Protein AF-A0A7C8IE36-F1 (afdb_monomer_lite)

Organism: NCBI:txid100035

Secondary structure (DSSP, 8-state):
-------GGGHHHHHHHHHHHHS----TT--SHHHHHHHHHHHHHHHHHHHHTSHHHHH----GGGGGSTTSSSEE-SS--TT-TTS-SB-TTT-PBP--GGG-SSS-S--EEE-TTS-EEEHHHHHHHHHH-SSB-B-TTT--BTTT--TT-TT-B-PPPSSPPPPHHHHHHHHH-S-SSS-GGGG--HHHHHHHHHHTHHHHHHHHHHHHHHHHTT--TT-HHHHHHHHHHHHHHHHHHHHHHHHHHHHT-

pLDDT: mean 79.3, std 16.63, range [28.66, 97.5]

Radius of gyration: 21.95 Å; chains: 1; bounding box: 58×66×57 Å

InterPro domains:
  IPR001841 Zinc finger, RING-type [PS50089] (91-143)
  IPR001841 Zinc finger, RING-type [SM00184] (91-142)
  IPR013083 Zinc finger, RING/FYVE/PHD-type [G3DSA:3.30.40.10] (82-152)
  IPR017907 Zinc finger, RING-type, conserved site [PS00518] (117-126)
  IPR027370 Zinc finger, RING-type, eukaryotic [PF13445] (91-140)

Foldseek 3Di:
DDDPPDDLVVLPLVLQLLVQLVVPPDDPVQPDPVSSSVVSSVPSCVVCVVVCLPLVNLQFFDFLCNCVDDPNPWDFDQDDPPPDPPRDQAAPQPRFGDDPQVDGDPPHRFTWIAALLGDIHGNVRLVVVVVPDAQASADPPQRAQSRHNHDDDPSRRSHGQLARFDGVQVLCCVQVNHQDPPDRLSVDDSVLSVVLCVVLRNLRSLLVNLVVCCVVVVDDCPDPSNVVSVVVNVVSSVVSNVSNVVSVVVVVD

Structure (mmCIF, N/CA/C/O backbone):
data_AF-A0A7C8IE36-F1
#
_entry.id   AF-A0A7C8IE36-F1
#
loop_
_atom_site.group_PDB
_atom_site.id
_atom_site.type_symbol
_atom_site.label_atom_id
_atom_site.label_alt_id
_atom_site.label_comp_id
_atom_site.label_asym_id
_atom_site.label_entity_id
_atom_site.label_seq_id
_atom_site.pdbx_PDB_ins_code
_atom_site.Cartn_x
_atom_site.Cartn_y
_atom_site.Cartn_z
_atom_site.occupancy
_atom_site.B_iso_or_equiv
_atom_site.auth_seq_id
_atom_site.auth_comp_id
_atom_site.auth_asym_id
_atom_site.auth_atom_id
_atom_site.pdbx_PDB_model_num
ATOM 1 N N . MET A 1 1 ? -29.774 -13.611 -6.178 1.00 34.06 1 MET A N 1
ATOM 2 C CA . MET A 1 1 ? -28.411 -13.461 -6.730 1.00 34.06 1 MET A CA 1
ATOM 3 C C . MET A 1 1 ? -27.599 -12.683 -5.709 1.00 34.06 1 MET A C 1
ATOM 5 O O . MET A 1 1 ? -27.844 -11.500 -5.530 1.00 34.06 1 MET A O 1
ATOM 9 N N . ALA A 1 2 ? -26.781 -13.378 -4.919 1.00 28.66 2 ALA A N 1
ATOM 10 C CA . ALA A 1 2 ? -26.050 -12.784 -3.804 1.00 28.66 2 ALA A CA 1
ATOM 11 C C . ALA A 1 2 ? -24.734 -12.179 -4.313 1.00 28.66 2 ALA A C 1
ATOM 13 O O . ALA A 1 2 ? -23.875 -12.909 -4.802 1.00 28.66 2 ALA A O 1
ATOM 14 N N . ASN A 1 3 ? -24.591 -10.857 -4.201 1.00 31.19 3 ASN A N 1
ATOM 15 C CA . ASN A 1 3 ? -23.319 -10.165 -4.397 1.00 31.19 3 ASN A CA 1
ATOM 16 C C . ASN A 1 3 ? -22.376 -10.545 -3.251 1.00 31.19 3 ASN A C 1
ATOM 18 O O . ASN A 1 3 ? -22.485 -10.030 -2.138 1.00 31.19 3 ASN A O 1
ATOM 22 N N . SER A 1 4 ? -21.461 -11.474 -3.515 1.00 32.72 4 SER A N 1
ATOM 23 C CA . SER A 1 4 ? -20.373 -11.803 -2.604 1.00 32.72 4 SER A CA 1
ATOM 24 C C . SER A 1 4 ? -19.347 -10.667 -2.618 1.00 32.72 4 SER A C 1
ATOM 26 O O . SER A 1 4 ? -18.457 -10.633 -3.468 1.00 32.72 4 SER A O 1
ATOM 28 N N . HIS A 1 5 ? -19.473 -9.738 -1.670 1.00 34.50 5 HIS A N 1
ATOM 29 C CA . HIS A 1 5 ? -18.386 -8.850 -1.264 1.00 34.50 5 HIS A CA 1
ATOM 30 C C . HIS A 1 5 ? -17.254 -9.703 -0.680 1.00 34.50 5 HIS A C 1
ATOM 32 O O . HIS A 1 5 ? -17.233 -10.006 0.512 1.00 34.50 5 HIS A O 1
ATOM 38 N N . LEU A 1 6 ? -16.332 -10.147 -1.533 1.00 31.23 6 LEU A N 1
ATOM 39 C CA . LEU A 1 6 ? -15.058 -10.679 -1.067 1.00 31.23 6 LEU A CA 1
ATOM 40 C C . LEU A 1 6 ? -14.228 -9.501 -0.526 1.00 31.23 6 LEU A C 1
ATOM 42 O O . LEU A 1 6 ? -14.155 -8.475 -1.204 1.00 31.23 6 LEU A O 1
ATOM 46 N N . PRO A 1 7 ? -13.627 -9.606 0.674 1.00 34.28 7 PRO A N 1
ATOM 47 C CA . PRO A 1 7 ? -12.843 -8.517 1.240 1.00 34.28 7 PRO A CA 1
ATOM 48 C C . PRO A 1 7 ? -11.616 -8.235 0.366 1.00 34.28 7 PRO A C 1
ATOM 50 O O . PRO A 1 7 ? -10.971 -9.162 -0.126 1.00 34.28 7 PRO A O 1
ATOM 53 N N . GLU A 1 8 ? -11.255 -6.957 0.250 1.00 41.28 8 GLU A N 1
ATOM 54 C CA . GLU A 1 8 ? -10.082 -6.401 -0.453 1.00 41.28 8 GLU A CA 1
ATOM 55 C C . GLU A 1 8 ? -8.718 -7.005 -0.020 1.00 41.28 8 GLU A C 1
ATOM 57 O O . GLU A 1 8 ? -7.688 -6.737 -0.634 1.00 41.28 8 GLU A O 1
ATOM 62 N N . TYR A 1 9 ? -8.716 -7.914 0.963 1.00 37.28 9 TYR A N 1
ATOM 63 C CA . TYR A 1 9 ? -7.590 -8.691 1.505 1.00 37.28 9 TYR A CA 1
ATOM 64 C C . TYR A 1 9 ? -6.821 -9.572 0.506 1.00 37.28 9 TYR A C 1
ATOM 66 O O . TYR A 1 9 ? -5.788 -10.144 0.851 1.00 37.28 9 TYR A O 1
ATOM 74 N N . ARG A 1 10 ? -7.292 -9.723 -0.734 1.00 41.84 10 ARG A N 1
ATOM 75 C CA . ARG A 1 10 ? -6.686 -10.636 -1.716 1.00 41.84 10 ARG A CA 1
ATOM 76 C C . ARG A 1 10 ? -5.422 -10.109 -2.397 1.00 41.84 10 ARG A C 1
ATOM 78 O O . ARG A 1 10 ? -4.769 -10.901 -3.073 1.00 41.84 10 ARG A O 1
ATOM 85 N N . ARG A 1 11 ? -5.037 -8.836 -2.246 1.00 42.34 11 ARG A N 1
ATOM 86 C CA . ARG A 1 11 ? -4.016 -8.241 -3.133 1.00 42.34 11 ARG A CA 1
ATOM 87 C C . ARG A 1 11 ? -2.643 -8.936 -3.120 1.00 42.34 11 ARG A C 1
ATOM 89 O O . ARG A 1 11 ? -2.071 -9.055 -4.191 1.00 42.34 11 ARG A O 1
ATOM 96 N N . ARG A 1 12 ? -2.159 -9.496 -2.000 1.00 48.69 12 ARG A N 1
ATOM 97 C CA . ARG A 1 12 ? -0.851 -10.204 -1.972 1.00 48.69 12 ARG A CA 1
ATOM 98 C C . ARG A 1 12 ? -0.909 -11.718 -1.979 1.00 48.69 12 ARG A C 1
ATOM 100 O O . ARG A 1 12 ? -0.101 -12.337 -2.662 1.00 48.69 12 ARG A O 1
ATOM 107 N N . ALA A 1 13 ? -1.865 -12.318 -1.273 1.00 39.50 13 ALA A N 1
ATOM 108 C CA . ALA A 1 13 ? -2.017 -13.770 -1.297 1.00 39.50 13 ALA A CA 1
ATOM 109 C C . ALA A 1 13 ? -2.242 -14.273 -2.730 1.00 39.50 13 ALA A C 1
ATOM 111 O O . ALA A 1 13 ? -1.722 -15.319 -3.079 1.00 39.50 13 ALA A O 1
ATOM 112 N N . SER A 1 14 ? -2.934 -13.494 -3.575 1.00 44.31 14 SER A N 1
ATOM 113 C CA . SER A 1 14 ? -3.154 -13.834 -4.988 1.00 44.31 14 SER A CA 1
ATOM 114 C C . SER A 1 14 ? -1.880 -13.748 -5.824 1.00 44.31 14 SER A C 1
ATOM 116 O O . SER A 1 14 ? -1.640 -14.651 -6.607 1.00 44.31 14 SER A O 1
ATOM 118 N N . GLN A 1 15 ? -1.060 -12.703 -5.662 1.00 43.91 15 GLN A N 1
ATOM 119 C CA . GLN A 1 15 ? 0.192 -12.554 -6.418 1.00 43.91 15 GLN A CA 1
ATOM 120 C C . GLN A 1 15 ? 1.241 -13.590 -6.022 1.00 43.91 15 GLN A C 1
ATOM 122 O O . GLN A 1 15 ? 1.935 -14.123 -6.878 1.00 43.91 15 GLN A O 1
ATOM 127 N N . LEU A 1 16 ? 1.342 -13.890 -4.726 1.00 46.28 16 LEU A N 1
ATOM 128 C CA . LEU A 1 16 ? 2.281 -14.878 -4.204 1.00 46.28 16 LEU A CA 1
ATOM 129 C C . LEU A 1 16 ? 1.831 -16.312 -4.523 1.00 46.28 16 LEU A C 1
ATOM 131 O O . LEU A 1 16 ? 2.668 -17.129 -4.893 1.00 46.28 16 LEU A O 1
ATOM 135 N N . LEU A 1 17 ? 0.519 -16.604 -4.486 1.00 47.53 17 LEU A N 1
ATOM 136 C CA . LEU A 1 17 ? -0.017 -17.843 -5.070 1.00 47.53 17 LEU A CA 1
ATOM 137 C C . LEU A 1 17 ? 0.302 -17.937 -6.559 1.00 47.53 17 LEU A C 1
ATOM 139 O O . LEU A 1 17 ? 0.576 -19.021 -7.050 1.00 47.53 17 LEU A O 1
ATOM 143 N N . PHE A 1 18 ? 0.182 -16.821 -7.277 1.00 44.66 18 PHE A N 1
ATOM 144 C CA . PHE A 1 18 ? 0.341 -16.796 -8.722 1.00 44.66 18 PHE A CA 1
ATOM 145 C C . PHE A 1 18 ? 1.788 -17.078 -9.119 1.00 44.66 18 PHE A C 1
ATOM 147 O O . PHE A 1 18 ? 1.997 -17.917 -9.978 1.00 44.66 18 PHE A O 1
ATOM 154 N N . ARG A 1 19 ? 2.775 -16.485 -8.436 1.00 43.06 19 ARG A N 1
ATOM 155 C CA . ARG A 1 19 ? 4.204 -16.743 -8.684 1.00 43.06 19 ARG A CA 1
ATOM 156 C C . ARG A 1 19 ? 4.568 -18.220 -8.464 1.00 43.06 19 ARG A C 1
ATOM 158 O O . ARG A 1 19 ? 5.052 -18.864 -9.380 1.00 43.06 19 ARG A O 1
ATOM 165 N N . ALA A 1 20 ? 4.140 -18.815 -7.347 1.00 46.31 20 ALA A N 1
ATOM 166 C CA . ALA A 1 20 ? 4.331 -20.251 -7.104 1.00 46.31 20 ALA A CA 1
ATOM 167 C C . ALA A 1 20 ? 3.565 -21.173 -8.074 1.00 46.31 20 ALA A C 1
ATOM 169 O O . ALA A 1 20 ? 3.938 -22.325 -8.243 1.00 46.31 20 ALA A O 1
ATOM 170 N N . VAL A 1 21 ? 2.483 -20.695 -8.698 1.00 46.16 21 VAL A N 1
ATOM 171 C CA . VAL A 1 21 ? 1.770 -21.418 -9.768 1.00 46.16 21 VAL A CA 1
ATOM 172 C C . VAL A 1 21 ? 2.451 -21.256 -11.127 1.00 46.16 21 VAL A C 1
ATOM 174 O O . VAL A 1 21 ? 2.351 -22.160 -11.951 1.00 46.16 21 VAL A O 1
ATOM 177 N N . VAL A 1 22 ? 3.126 -20.132 -11.362 1.00 43.97 22 VAL A N 1
ATOM 178 C CA . VAL A 1 22 ? 3.800 -19.797 -12.622 1.00 43.97 22 VAL A CA 1
ATOM 179 C C . VAL A 1 22 ? 5.179 -20.451 -12.723 1.00 43.97 22 VAL A C 1
ATOM 181 O O . VAL A 1 22 ? 5.526 -20.912 -13.804 1.00 43.97 22 VAL A O 1
ATOM 184 N N . ASP A 1 23 ? 5.915 -20.567 -11.617 1.00 49.53 23 ASP A N 1
ATOM 185 C CA . ASP A 1 23 ? 7.282 -21.113 -11.615 1.00 49.53 23 ASP A CA 1
ATOM 186 C C . ASP A 1 23 ? 7.322 -22.661 -11.699 1.00 49.53 23 ASP A C 1
ATOM 188 O O . ASP A 1 23 ? 8.388 -23.257 -11.787 1.00 49.53 23 ASP A O 1
ATOM 192 N N . ASP A 1 24 ? 6.152 -23.317 -11.705 1.00 51.94 24 ASP A N 1
ATOM 193 C CA . ASP A 1 24 ? 5.915 -24.767 -11.868 1.00 51.94 24 ASP A CA 1
ATOM 194 C C . ASP A 1 24 ? 6.770 -25.708 -10.986 1.00 51.94 24 ASP A C 1
ATOM 196 O O . ASP A 1 24 ? 6.871 -26.906 -11.254 1.00 51.94 24 ASP A O 1
ATOM 200 N N . GLU A 1 25 ? 7.321 -25.203 -9.879 1.00 54.94 25 GLU A N 1
ATOM 201 C CA . GLU A 1 25 ? 8.057 -25.977 -8.872 1.00 54.94 25 GLU A CA 1
ATOM 202 C C . GLU A 1 25 ? 7.103 -26.772 -7.963 1.00 54.94 25 GLU A C 1
ATOM 204 O O . GLU A 1 25 ? 6.976 -26.545 -6.756 1.00 54.94 25 GLU A O 1
ATOM 209 N N . PHE A 1 26 ? 6.380 -27.721 -8.553 1.00 71.88 26 PHE A N 1
ATOM 210 C CA . PHE A 1 26 ? 5.505 -28.626 -7.820 1.00 71.88 26 PHE A CA 1
ATOM 211 C C . PHE A 1 26 ? 6.147 -30.009 -7.680 1.00 71.88 26 PHE A C 1
ATOM 213 O O . PHE A 1 26 ? 6.696 -30.525 -8.654 1.00 71.88 26 PHE A O 1
ATOM 220 N N . PRO A 1 27 ? 6.042 -30.655 -6.503 1.00 78.06 27 PRO A N 1
ATOM 221 C CA . PRO A 1 27 ? 6.376 -32.068 -6.366 1.00 78.06 27 PRO A CA 1
ATOM 222 C C . PRO A 1 27 ? 5.662 -32.914 -7.431 1.00 78.06 27 PRO A C 1
ATOM 224 O O . PRO A 1 27 ? 4.518 -32.620 -7.791 1.00 78.06 27 PRO A O 1
ATOM 227 N N . GLU A 1 28 ? 6.309 -33.976 -7.927 1.00 82.38 28 GLU A N 1
ATOM 228 C CA . GLU A 1 28 ? 5.778 -34.804 -9.025 1.00 82.38 28 GLU A CA 1
ATOM 229 C C . GLU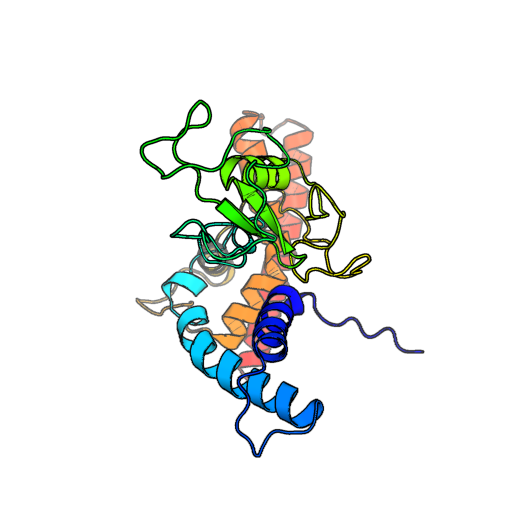 A 1 28 ? 4.388 -35.402 -8.730 1.00 82.38 28 GLU A C 1
ATOM 231 O O . GLU A 1 28 ? 3.639 -35.710 -9.658 1.00 82.38 28 GLU A O 1
ATOM 236 N N . ASP A 1 29 ? 4.001 -35.535 -7.458 1.00 84.31 29 ASP A N 1
ATOM 237 C CA . ASP A 1 29 ? 2.687 -36.017 -7.023 1.00 84.31 29 ASP A CA 1
ATOM 238 C C . ASP A 1 29 ? 1.578 -34.941 -7.063 1.00 84.31 29 ASP A C 1
ATOM 240 O O . ASP A 1 29 ? 0.387 -35.253 -6.957 1.00 84.31 29 ASP A O 1
ATOM 244 N N . VAL A 1 30 ? 1.926 -33.673 -7.296 1.00 77.06 30 VAL A N 1
ATOM 245 C CA . VAL A 1 30 ? 1.010 -32.522 -7.326 1.00 77.06 30 VAL A CA 1
ATOM 246 C C . VAL A 1 30 ? 0.721 -32.108 -8.777 1.00 77.06 30 VAL A C 1
ATOM 248 O O . VAL A 1 30 ? 1.074 -31.032 -9.248 1.00 77.06 30 VAL A O 1
ATOM 251 N N . GLN A 1 31 ? 0.030 -32.979 -9.514 1.00 77.19 31 GLN A N 1
ATOM 252 C CA . GLN A 1 31 ? -0.206 -32.783 -10.956 1.00 77.19 31 GLN A CA 1
ATOM 253 C C . GLN A 1 31 ? -1.451 -31.945 -11.281 1.00 77.19 31 GLN A C 1
ATOM 255 O O . GLN A 1 31 ? -1.520 -31.278 -12.312 1.00 77.19 31 GLN A O 1
ATOM 260 N N . THR A 1 32 ? -2.474 -31.969 -10.421 1.00 80.19 32 THR A N 1
ATOM 261 C CA . THR A 1 32 ? -3.746 -31.299 -10.745 1.00 80.19 32 THR A CA 1
ATOM 262 C C . THR A 1 32 ? -3.693 -29.805 -10.425 1.00 80.19 32 THR A C 1
ATOM 264 O O . THR A 1 32 ? -3.147 -29.442 -9.383 1.00 80.19 32 THR A O 1
ATOM 267 N N . PRO A 1 33 ? -4.347 -28.929 -11.212 1.00 64.50 33 PRO A N 1
ATOM 268 C CA . PRO A 1 33 ? -4.396 -27.492 -10.926 1.00 64.50 33 PRO A CA 1
ATOM 269 C C . PRO A 1 33 ? -4.883 -27.165 -9.508 1.00 64.50 33 PRO A C 1
ATOM 271 O O . PRO A 1 33 ? -4.370 -26.261 -8.859 1.00 64.50 33 PRO A O 1
ATOM 274 N N . VAL A 1 34 ? -5.841 -27.938 -8.983 1.00 60.81 34 VAL A N 1
ATOM 275 C CA . VAL A 1 34 ? -6.363 -27.769 -7.616 1.00 60.81 34 VAL A CA 1
ATOM 276 C C . VAL A 1 34 ? -5.343 -28.203 -6.561 1.00 60.81 34 VAL A C 1
ATOM 278 O O . VAL A 1 34 ? -5.240 -27.563 -5.514 1.00 60.81 34 VAL A O 1
ATOM 281 N N . ALA A 1 35 ? -4.594 -29.279 -6.812 1.00 67.50 35 ALA A N 1
ATOM 282 C CA . ALA A 1 35 ? -3.527 -29.721 -5.921 1.00 67.50 35 ALA A CA 1
ATOM 283 C C . ALA A 1 35 ? -2.353 -28.733 -5.935 1.00 67.50 35 ALA A C 1
ATOM 285 O O . ALA A 1 35 ? -1.890 -28.373 -4.857 1.00 67.50 35 ALA A O 1
ATOM 286 N N . LYS A 1 36 ? -1.963 -28.225 -7.113 1.00 65.88 36 LYS A N 1
ATOM 287 C CA . LYS A 1 36 ? -0.952 -27.171 -7.288 1.00 65.88 36 LYS A CA 1
ATOM 288 C C . LYS A 1 36 ? -1.341 -25.909 -6.524 1.00 65.88 36 LYS A C 1
ATOM 290 O O . LYS A 1 36 ? -0.586 -25.437 -5.684 1.00 65.88 36 LYS A O 1
ATOM 295 N N . LEU A 1 37 ? -2.584 -25.444 -6.681 1.00 57.84 37 LEU A N 1
ATOM 296 C CA . LEU A 1 37 ? -3.101 -24.293 -5.935 1.00 57.84 37 LEU A CA 1
ATOM 297 C C . LEU A 1 37 ? -3.089 -24.529 -4.416 1.00 57.84 37 LEU A C 1
ATOM 299 O O . LEU A 1 37 ? -2.716 -23.647 -3.651 1.00 57.84 37 LEU A O 1
ATOM 303 N N . ARG A 1 38 ? -3.488 -25.724 -3.958 1.00 64.06 38 ARG A N 1
ATOM 304 C CA . ARG A 1 38 ? -3.506 -26.079 -2.530 1.00 64.06 38 ARG A CA 1
ATOM 305 C C . ARG A 1 38 ? -2.096 -26.210 -1.952 1.00 64.06 38 ARG A C 1
ATOM 307 O O . ARG A 1 38 ? -1.901 -25.853 -0.792 1.00 64.06 38 ARG A O 1
ATOM 314 N N . TYR A 1 39 ? -1.153 -26.731 -2.730 1.00 67.44 39 TYR A N 1
ATOM 315 C CA . TYR A 1 39 ? 0.253 -26.828 -2.366 1.00 67.44 39 TYR A CA 1
ATOM 316 C C . TYR A 1 39 ? 0.866 -25.434 -2.274 1.00 67.44 39 TYR A C 1
ATOM 318 O O . TYR A 1 39 ? 1.278 -25.068 -1.185 1.00 67.44 39 TYR A O 1
ATOM 326 N N . ALA A 1 40 ? 0.765 -24.617 -3.330 1.00 59.47 40 ALA A N 1
ATOM 327 C CA . ALA A 1 40 ? 1.205 -23.221 -3.337 1.00 59.47 40 ALA A CA 1
ATOM 328 C C . ALA A 1 40 ? 0.585 -22.418 -2.184 1.00 59.47 40 ALA A C 1
ATOM 330 O O . ALA A 1 40 ? 1.287 -21.699 -1.483 1.00 59.47 40 ALA A O 1
ATOM 331 N N . CYS A 1 41 ? -0.715 -22.594 -1.907 1.00 57.12 41 CYS A N 1
ATOM 332 C CA . CYS A 1 41 ? -1.327 -22.058 -0.694 1.00 57.12 41 CYS A CA 1
ATOM 333 C C . CYS A 1 41 ? -0.595 -22.536 0.561 1.00 57.12 41 CYS A C 1
ATOM 335 O O . CYS A 1 41 ? -0.292 -21.725 1.410 1.00 57.12 41 CYS A O 1
ATOM 337 N N . LYS A 1 42 ? -0.336 -23.831 0.736 1.00 61.84 42 LYS A N 1
ATOM 338 C CA . LYS A 1 42 ? 0.278 -24.341 1.966 1.00 61.84 42 LYS A CA 1
ATOM 339 C C . LYS A 1 42 ? 1.730 -23.902 2.146 1.00 61.84 42 LYS A C 1
ATOM 341 O O . LYS A 1 42 ? 2.051 -23.468 3.241 1.00 61.84 42 LYS A O 1
ATOM 346 N N . THR A 1 43 ? 2.581 -24.013 1.131 1.00 57.62 43 THR A N 1
ATOM 347 C CA . THR A 1 43 ? 4.015 -23.688 1.234 1.00 57.62 43 THR A CA 1
ATOM 348 C C . THR A 1 43 ? 4.254 -22.189 1.259 1.00 57.62 43 THR A C 1
ATOM 350 O O . THR A 1 43 ? 4.853 -21.696 2.205 1.00 57.62 43 THR A O 1
ATOM 353 N N . VAL A 1 44 ? 3.695 -21.432 0.310 1.00 54.66 44 VAL A N 1
ATOM 354 C CA . VAL A 1 44 ? 3.909 -19.976 0.249 1.00 54.66 44 VAL A CA 1
ATOM 355 C C . VAL A 1 44 ? 3.265 -19.264 1.433 1.00 54.66 44 VAL A C 1
ATOM 357 O O . VAL A 1 44 ? 3.839 -18.313 1.961 1.00 54.66 44 VAL A O 1
ATOM 360 N N . ILE A 1 45 ? 2.080 -19.711 1.875 1.00 52.38 45 ILE A N 1
ATOM 361 C CA . ILE A 1 45 ? 1.465 -19.134 3.075 1.00 52.38 45 ILE A CA 1
ATOM 362 C C . ILE A 1 45 ? 2.257 -19.540 4.315 1.00 52.38 45 ILE A C 1
ATOM 364 O O . ILE A 1 45 ? 2.371 -18.693 5.178 1.00 52.38 45 ILE A O 1
ATOM 368 N N . ALA A 1 46 ? 2.822 -20.750 4.421 1.00 51.81 46 ALA A N 1
ATOM 369 C CA . ALA A 1 46 ? 3.584 -21.153 5.610 1.00 51.81 46 ALA A CA 1
ATOM 370 C C . ALA A 1 46 ? 4.975 -20.503 5.702 1.00 51.81 46 ALA A C 1
ATOM 372 O O . ALA A 1 46 ? 5.357 -20.041 6.768 1.00 51.81 46 ALA A O 1
ATOM 373 N N . GLU A 1 47 ? 5.729 -20.427 4.604 1.00 53.81 47 GLU A N 1
ATOM 374 C CA . GLU A 1 47 ? 7.081 -19.850 4.618 1.00 53.81 47 GLU A CA 1
ATOM 375 C C . GLU A 1 47 ? 7.048 -18.325 4.757 1.00 53.81 47 GLU A C 1
ATOM 377 O O . GLU A 1 47 ? 7.851 -17.750 5.486 1.00 53.81 47 GLU A O 1
ATOM 382 N N . LYS A 1 48 ? 6.078 -17.654 4.118 1.00 52.34 48 LYS A N 1
ATOM 383 C CA . LYS A 1 48 ? 5.929 -16.193 4.223 1.00 52.34 48 LYS A CA 1
ATOM 384 C C . LYS A 1 48 ? 4.930 -15.731 5.279 1.00 52.34 48 LYS A C 1
ATOM 386 O O . LYS A 1 48 ? 4.863 -14.524 5.521 1.00 52.34 48 LYS A O 1
ATOM 391 N N . SER A 1 49 ? 4.173 -16.624 5.929 1.00 54.62 49 SER A N 1
ATOM 392 C CA . SER A 1 49 ? 3.409 -16.233 7.123 1.00 54.62 49 SER A CA 1
ATOM 393 C C . SER A 1 49 ? 4.349 -15.751 8.206 1.00 54.62 49 SER A C 1
ATOM 395 O O . SER A 1 49 ? 4.064 -14.739 8.836 1.00 54.62 49 SER A O 1
ATOM 397 N N . ASP A 1 50 ? 5.479 -16.425 8.388 1.00 55.94 50 ASP A N 1
ATOM 398 C CA . ASP A 1 50 ? 6.366 -16.142 9.510 1.00 55.94 50 ASP A CA 1
ATOM 399 C C . ASP A 1 50 ? 7.015 -14.757 9.366 1.00 55.94 50 ASP A C 1
ATOM 401 O O . ASP A 1 50 ? 6.981 -13.980 10.319 1.00 55.94 50 ASP A O 1
ATOM 405 N N . GLU A 1 51 ? 7.440 -14.376 8.155 1.00 57.62 51 GLU A N 1
ATOM 406 C CA . GLU A 1 51 ? 7.928 -13.020 7.850 1.00 57.62 51 GLU A CA 1
ATOM 407 C C . GLU A 1 51 ? 6.824 -11.952 7.956 1.00 57.62 51 GLU A C 1
ATOM 409 O O . GLU A 1 51 ? 7.026 -10.872 8.514 1.00 57.62 51 GLU A O 1
ATOM 414 N N . GLN A 1 52 ? 5.619 -12.215 7.435 1.00 55.00 52 GLN A N 1
ATOM 415 C CA . GLN A 1 52 ? 4.510 -11.247 7.488 1.00 55.00 52 GLN A CA 1
ATOM 416 C C . GLN A 1 52 ? 4.014 -10.999 8.915 1.00 55.00 52 GLN A C 1
ATOM 418 O O . GLN A 1 52 ? 3.524 -9.908 9.223 1.00 55.00 52 GLN A O 1
ATOM 423 N N . TYR A 1 53 ? 4.151 -12.004 9.776 1.00 62.91 53 TYR A N 1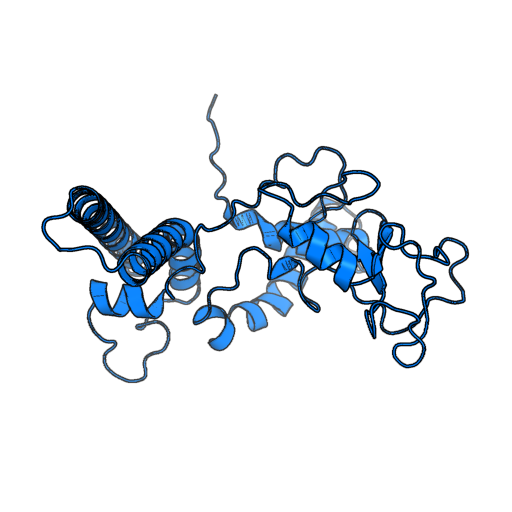
ATOM 424 C CA . TYR A 1 53 ? 3.819 -11.936 11.191 1.00 62.91 53 TYR A CA 1
ATOM 425 C C . TYR A 1 53 ? 4.995 -11.504 12.068 1.00 62.91 53 TYR A C 1
ATOM 427 O O . TYR A 1 53 ? 4.827 -11.394 13.288 1.00 62.91 53 TYR A O 1
ATOM 435 N N . GLU A 1 54 ? 6.145 -11.162 11.478 1.00 70.38 54 GLU A N 1
ATOM 436 C CA . GLU A 1 54 ? 7.195 -10.469 12.207 1.00 70.38 54 GLU A CA 1
ATOM 437 C C . GLU A 1 54 ? 6.654 -9.170 12.793 1.00 70.38 54 GLU A C 1
ATOM 439 O O . GLU A 1 54 ? 6.032 -8.338 12.124 1.00 70.38 54 GLU A O 1
ATOM 444 N N . LEU A 1 55 ? 6.945 -8.963 14.074 1.00 72.00 55 LEU A N 1
ATOM 445 C CA . LEU A 1 55 ? 6.445 -7.820 14.823 1.00 72.00 55 LEU A CA 1
ATOM 446 C C . LEU A 1 55 ? 6.788 -6.484 14.139 1.00 72.00 55 LEU A C 1
ATOM 448 O O . LEU A 1 55 ? 5.967 -5.570 14.131 1.00 72.00 55 LEU A O 1
ATOM 452 N N . GLY A 1 56 ? 7.963 -6.376 13.513 1.00 75.88 56 GLY A N 1
ATOM 453 C CA . GLY A 1 56 ? 8.367 -5.182 12.767 1.00 75.88 56 GLY A CA 1
ATOM 454 C C . GLY A 1 56 ? 7.444 -4.851 11.588 1.00 75.88 56 GLY A C 1
ATOM 455 O O . GLY A 1 56 ? 7.161 -3.675 11.353 1.00 75.88 56 GLY A O 1
ATOM 456 N N . ASN A 1 57 ? 6.931 -5.872 10.898 1.00 71.75 57 ASN A N 1
ATOM 457 C CA . ASN A 1 57 ? 6.030 -5.732 9.752 1.00 71.75 57 ASN A CA 1
ATOM 458 C C . ASN A 1 57 ? 4.590 -5.438 10.180 1.00 71.75 57 ASN A C 1
ATOM 460 O O . ASN A 1 57 ? 3.876 -4.710 9.490 1.00 71.75 57 ASN A O 1
ATOM 464 N N . LEU A 1 58 ? 4.181 -5.947 11.344 1.00 75.94 58 LEU A N 1
ATOM 465 C CA . LEU A 1 58 ? 2.870 -5.665 11.930 1.00 75.94 58 LEU A CA 1
ATOM 466 C C . LEU A 1 58 ? 2.768 -4.234 12.465 1.00 75.94 58 LEU A C 1
ATOM 468 O O . LEU A 1 58 ? 1.717 -3.607 12.356 1.00 75.94 58 LEU A O 1
ATOM 472 N N . LEU A 1 59 ? 3.851 -3.703 13.034 1.00 79.88 59 LEU A N 1
ATOM 473 C CA . LEU A 1 59 ? 3.859 -2.369 13.643 1.00 79.88 59 LEU A CA 1
ATOM 474 C C . LEU A 1 59 ? 3.982 -1.225 12.629 1.00 79.88 59 LEU A C 1
ATOM 476 O O . LEU A 1 59 ? 3.733 -0.072 12.985 1.00 79.88 59 LEU A O 1
ATOM 480 N N . LYS A 1 60 ? 4.371 -1.528 11.389 1.00 82.25 60 LYS A N 1
ATOM 481 C CA . LYS A 1 60 ? 4.487 -0.557 10.299 1.00 82.25 60 LYS A CA 1
ATOM 482 C C . LYS A 1 60 ? 3.327 -0.727 9.334 1.00 82.25 60 LYS A C 1
ATOM 484 O O . LYS A 1 60 ? 2.906 -1.844 9.050 1.00 82.25 60 LYS A O 1
ATOM 489 N N . ASP A 1 61 ? 2.852 0.369 8.763 1.00 80.75 61 ASP A N 1
ATOM 490 C CA . ASP A 1 61 ? 2.002 0.311 7.583 1.00 80.75 61 ASP A CA 1
ATOM 491 C C . ASP A 1 61 ? 2.837 0.680 6.358 1.00 80.75 61 ASP A C 1
ATOM 493 O O . ASP A 1 61 ? 3.308 1.814 6.271 1.00 80.75 61 ASP A O 1
ATOM 497 N N . PRO A 1 62 ? 3.064 -0.258 5.425 1.00 79.19 62 PRO A N 1
ATOM 498 C CA . PRO A 1 62 ? 3.701 0.075 4.166 1.00 79.19 62 PRO A CA 1
ATOM 499 C C . PRO A 1 62 ? 2.803 1.045 3.401 1.00 79.19 62 PRO A C 1
ATOM 501 O O . PRO A 1 62 ? 1.577 0.932 3.490 1.00 79.19 62 PRO A O 1
ATOM 504 N N . ASP A 1 63 ? 3.387 1.971 2.646 1.00 79.00 63 ASP A N 1
ATOM 505 C CA . ASP A 1 63 ? 2.630 2.770 1.682 1.00 79.00 63 ASP A CA 1
ATOM 506 C C . ASP A 1 63 ? 2.064 1.903 0.540 1.00 79.00 63 ASP A C 1
ATOM 508 O O . ASP A 1 63 ? 2.393 0.723 0.392 1.00 79.00 63 ASP A O 1
ATOM 512 N N . ASP A 1 64 ? 1.158 2.492 -0.234 1.00 77.38 64 ASP A N 1
ATOM 513 C CA . ASP A 1 64 ? 0.506 1.904 -1.409 1.00 77.38 64 ASP A CA 1
ATOM 514 C C . ASP A 1 64 ? 1.513 1.401 -2.456 1.00 77.38 64 ASP A C 1
ATOM 516 O O . ASP A 1 64 ? 1.301 0.355 -3.077 1.00 77.38 64 ASP A O 1
ATOM 520 N N . LEU A 1 65 ? 2.638 2.106 -2.598 1.00 79.94 65 LEU A N 1
ATOM 521 C CA . LEU A 1 65 ? 3.700 1.788 -3.545 1.00 79.94 65 LEU A CA 1
ATOM 522 C C . LEU A 1 65 ? 4.702 0.760 -3.025 1.00 79.94 65 LEU A C 1
ATOM 524 O O . LEU A 1 65 ? 5.526 0.292 -3.808 1.00 79.94 65 LEU A O 1
ATOM 528 N N . TRP A 1 66 ? 4.640 0.364 -1.752 1.00 81.88 66 TRP A N 1
ATOM 529 C CA . TRP A 1 66 ? 5.592 -0.577 -1.157 1.00 81.88 66 TRP A CA 1
ATOM 530 C C . TRP A 1 66 ? 5.710 -1.865 -1.963 1.00 81.88 66 TRP A C 1
ATOM 532 O O . TRP A 1 66 ? 6.805 -2.394 -2.098 1.00 81.88 66 TRP A O 1
ATOM 542 N N . LEU A 1 67 ? 4.600 -2.347 -2.539 1.00 75.31 67 LEU A N 1
ATOM 543 C CA . LEU A 1 67 ? 4.576 -3.555 -3.374 1.00 75.31 67 LEU A CA 1
ATOM 544 C C . LEU A 1 67 ? 5.535 -3.462 -4.567 1.00 75.31 67 LEU A C 1
ATOM 546 O O . LEU A 1 67 ? 6.083 -4.466 -5.003 1.00 75.31 67 LEU A O 1
ATOM 550 N N . PHE A 1 68 ? 5.736 -2.258 -5.086 1.00 79.38 68 PHE A N 1
ATOM 551 C CA . PHE A 1 68 ? 6.553 -2.004 -6.262 1.00 79.38 68 PHE A CA 1
ATOM 552 C C . PHE A 1 68 ? 7.952 -1.486 -5.921 1.00 79.38 68 PHE A C 1
ATOM 554 O O . PHE A 1 68 ? 8.715 -1.145 -6.821 1.00 79.38 68 PHE A O 1
ATOM 561 N N . ARG A 1 69 ? 8.299 -1.396 -4.635 1.00 75.75 69 ARG A N 1
ATOM 562 C CA . ARG A 1 69 ? 9.630 -0.976 -4.190 1.00 75.75 69 ARG A CA 1
ATOM 563 C C . ARG A 1 69 ? 10.497 -2.192 -3.893 1.00 75.75 69 ARG A C 1
ATOM 565 O O . ARG A 1 69 ? 9.988 -3.196 -3.406 1.00 75.75 69 ARG A O 1
ATOM 572 N N . ASP A 1 70 ? 11.786 -2.060 -4.186 1.00 63.19 70 ASP A N 1
ATOM 573 C CA . ASP A 1 70 ? 12.921 -2.923 -3.830 1.00 63.19 70 ASP A CA 1
ATOM 574 C C . ASP A 1 70 ? 12.548 -4.286 -3.214 1.00 63.19 70 ASP A C 1
ATOM 576 O O . ASP A 1 70 ? 12.325 -4.407 -2.009 1.00 63.19 70 ASP A O 1
ATOM 580 N N . GLY A 1 71 ? 12.462 -5.319 -4.061 1.00 64.12 71 GLY A N 1
ATOM 581 C CA . GLY A 1 71 ? 12.313 -6.720 -3.643 1.00 64.12 71 GLY A CA 1
ATOM 582 C C . GLY A 1 71 ? 10.900 -7.167 -3.244 1.00 64.12 71 GLY A C 1
ATOM 583 O O . GLY A 1 71 ? 10.692 -8.346 -2.961 1.00 64.12 71 GLY A O 1
ATOM 584 N N . ASN A 1 72 ? 9.905 -6.275 -3.249 1.00 65.44 72 ASN A N 1
ATOM 585 C CA . ASN A 1 72 ? 8.575 -6.576 -2.702 1.00 65.44 72 ASN A CA 1
ATOM 586 C C . ASN A 1 72 ? 7.520 -7.040 -3.717 1.00 65.44 72 ASN A C 1
ATOM 588 O O . ASN A 1 72 ? 6.407 -7.396 -3.320 1.00 65.44 72 ASN A O 1
ATOM 592 N N . GLY A 1 73 ? 7.845 -7.064 -5.009 1.00 67.81 73 GLY A N 1
ATOM 593 C CA . GLY A 1 73 ? 6.890 -7.462 -6.050 1.00 67.81 73 GLY A CA 1
ATOM 594 C C . GLY A 1 73 ? 7.369 -7.221 -7.476 1.00 67.81 73 GLY A C 1
ATOM 595 O O . GLY A 1 73 ? 6.908 -7.897 -8.389 1.00 67.81 73 GLY A O 1
ATOM 596 N N . LEU A 1 74 ? 8.321 -6.307 -7.656 1.00 79.62 74 LEU A N 1
ATOM 597 C CA . LEU A 1 74 ? 9.078 -6.166 -8.890 1.00 79.62 74 LEU A CA 1
ATOM 598 C C . LEU A 1 74 ? 10.481 -6.731 -8.683 1.00 79.62 74 LEU A C 1
ATOM 600 O O . LEU A 1 74 ? 11.107 -6.459 -7.658 1.00 79.62 74 LEU A O 1
ATOM 604 N N . GLU A 1 75 ? 10.936 -7.538 -9.636 1.00 79.56 75 GLU A N 1
ATOM 605 C CA . GLU A 1 75 ? 12.231 -8.210 -9.575 1.00 79.56 75 GLU A CA 1
ATOM 606 C C . GLU A 1 75 ? 13.314 -7.286 -10.143 1.00 79.56 75 GLU A C 1
ATOM 608 O O . GLU A 1 75 ? 13.312 -7.029 -11.355 1.00 79.56 75 GLU A O 1
ATOM 613 N N . PRO A 1 76 ? 14.214 -6.744 -9.300 1.00 83.50 76 PRO A N 1
ATOM 614 C CA . PRO A 1 76 ? 15.435 -6.145 -9.807 1.00 83.50 76 PRO A CA 1
ATOM 615 C C . PRO A 1 76 ? 16.295 -7.238 -10.449 1.00 83.50 76 PRO A C 1
ATOM 617 O O . PRO A 1 76 ? 16.389 -8.351 -9.937 1.00 83.50 76 PRO A O 1
ATOM 620 N N . LEU A 1 77 ? 16.916 -6.909 -11.574 1.00 84.25 77 LEU A N 1
ATOM 621 C CA . LEU A 1 77 ? 17.926 -7.746 -12.204 1.00 84.25 77 LEU A CA 1
ATOM 622 C C . LEU A 1 77 ? 19.287 -7.308 -11.678 1.00 84.25 77 LEU A C 1
ATOM 624 O O . LEU A 1 77 ? 19.788 -6.257 -12.078 1.00 84.25 77 LEU A O 1
ATOM 628 N N . ASP A 1 78 ? 19.849 -8.091 -10.758 1.00 77.69 78 ASP A N 1
ATOM 629 C CA . ASP A 1 78 ? 21.165 -7.810 -10.174 1.00 77.69 78 ASP A CA 1
ATOM 630 C C . ASP A 1 78 ? 22.270 -7.832 -11.244 1.00 77.69 78 ASP A C 1
ATOM 632 O O . ASP A 1 78 ? 23.168 -6.990 -11.217 1.00 77.69 78 ASP A O 1
ATOM 636 N N . ASP A 1 79 ? 22.127 -8.712 -12.240 1.00 81.81 79 ASP A N 1
ATOM 637 C CA . ASP A 1 79 ? 22.991 -8.809 -13.415 1.00 81.81 79 ASP A CA 1
ATOM 638 C C . ASP A 1 79 ? 22.191 -8.619 -14.711 1.00 81.81 79 ASP A C 1
ATOM 640 O O . ASP A 1 79 ? 21.023 -9.005 -14.819 1.00 81.81 79 ASP A O 1
ATOM 644 N N . LEU A 1 80 ? 22.833 -8.034 -15.729 1.00 81.12 80 LEU A N 1
ATOM 645 C CA . LEU A 1 80 ? 22.248 -7.960 -17.067 1.00 81.12 80 LEU A CA 1
ATOM 646 C C . LEU A 1 80 ? 22.188 -9.372 -17.667 1.00 81.12 80 LEU A C 1
ATOM 648 O O . LEU A 1 80 ? 23.232 -10.019 -17.756 1.00 81.12 80 LEU A O 1
ATOM 652 N N . PRO A 1 81 ? 21.014 -9.852 -18.113 1.00 80.94 81 PRO A N 1
ATOM 653 C CA . PRO A 1 81 ? 20.897 -11.170 -18.717 1.00 80.94 81 PRO A CA 1
ATOM 654 C C . PRO A 1 81 ? 21.517 -11.136 -20.120 1.00 80.94 81 PRO A C 1
ATOM 656 O O . PRO A 1 81 ? 20.864 -10.824 -21.110 1.00 80.94 81 PRO A O 1
ATOM 659 N N . THR A 1 82 ? 22.813 -11.436 -20.197 1.00 79.00 82 THR A N 1
ATOM 660 C CA . THR A 1 82 ? 23.585 -11.460 -21.450 1.00 79.00 82 THR A CA 1
ATOM 661 C C . THR A 1 82 ? 23.167 -12.586 -22.389 1.00 79.00 82 THR A C 1
ATOM 663 O O . THR A 1 82 ? 23.406 -12.497 -23.591 1.00 79.00 82 THR A O 1
ATOM 666 N N . ASP A 1 83 ? 22.535 -13.624 -21.841 1.00 82.56 83 ASP A N 1
ATOM 667 C CA . ASP A 1 83 ? 22.152 -14.837 -22.564 1.00 82.56 83 ASP A CA 1
ATOM 668 C C . ASP A 1 83 ? 20.670 -14.836 -22.985 1.00 82.56 83 ASP A C 1
ATOM 670 O O . ASP A 1 83 ? 20.226 -15.771 -23.650 1.00 82.56 83 ASP A O 1
ATOM 674 N N . ASP A 1 84 ? 19.900 -13.800 -22.622 1.00 81.56 84 ASP A N 1
ATOM 675 C CA . ASP A 1 84 ? 18.498 -13.642 -23.023 1.00 81.56 84 ASP A CA 1
ATOM 676 C C . ASP A 1 84 ? 18.410 -12.796 -24.311 1.00 81.56 84 ASP A C 1
ATOM 678 O O . ASP A 1 84 ? 18.568 -11.572 -24.257 1.00 81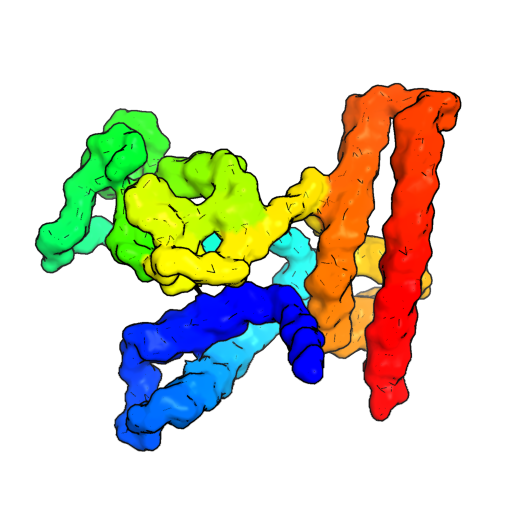.56 84 ASP A O 1
ATOM 682 N N . PRO A 1 85 ? 18.148 -13.404 -25.486 1.00 80.81 85 PRO A N 1
ATOM 683 C CA . PRO A 1 85 ? 18.047 -12.670 -26.745 1.00 80.81 85 PRO A CA 1
ATOM 684 C C . PRO A 1 85 ? 16.822 -11.743 -26.806 1.00 80.81 85 PRO A C 1
ATOM 686 O O . PRO A 1 85 ? 16.763 -10.882 -27.684 1.00 80.81 85 PRO A O 1
ATOM 689 N N . GLU A 1 86 ? 15.843 -11.913 -25.911 1.00 84.62 86 GLU A N 1
ATOM 690 C CA . GLU A 1 86 ? 14.662 -11.053 -25.809 1.00 84.62 86 GLU A CA 1
ATOM 691 C C . GLU A 1 86 ? 14.889 -9.861 -24.867 1.00 84.62 86 GLU A C 1
ATOM 693 O O . GLU A 1 86 ? 14.040 -8.966 -24.792 1.00 84.62 86 GLU A O 1
ATOM 698 N N . PHE A 1 87 ? 16.030 -9.804 -24.169 1.00 87.44 87 PHE A N 1
ATOM 699 C CA . PHE A 1 87 ? 16.354 -8.681 -23.301 1.00 87.44 87 PHE A CA 1
ATOM 700 C C . PHE A 1 87 ? 16.610 -7.413 -24.134 1.00 87.44 87 PHE A C 1
ATOM 702 O O . PHE A 1 87 ? 17.533 -7.371 -24.955 1.00 87.44 87 PHE A O 1
ATOM 709 N N . PRO A 1 88 ? 15.813 -6.344 -23.947 1.00 88.25 88 PRO A N 1
ATOM 710 C CA . PRO A 1 88 ? 15.999 -5.118 -24.702 1.00 88.25 88 PRO A CA 1
ATOM 711 C C . PRO A 1 88 ? 17.309 -4.444 -24.298 1.00 88.25 88 PRO A C 1
ATOM 713 O O . PRO A 1 88 ? 17.652 -4.379 -23.123 1.00 88.25 88 PRO A O 1
ATOM 716 N N . THR A 1 89 ? 18.016 -3.859 -25.262 1.00 90.44 89 THR A N 1
ATOM 717 C CA . THR A 1 89 ? 19.272 -3.137 -24.997 1.00 90.44 89 THR A CA 1
ATOM 718 C C . THR A 1 89 ? 19.055 -1.801 -24.291 1.00 90.44 89 THR A C 1
ATOM 720 O O . THR A 1 89 ? 19.986 -1.269 -23.688 1.00 90.44 89 THR A O 1
ATOM 723 N N . ASN A 1 90 ? 17.839 -1.249 -24.359 1.00 92.94 90 ASN A N 1
ATOM 724 C CA . ASN A 1 90 ? 17.503 0.087 -23.879 1.00 92.94 90 ASN A CA 1
ATOM 725 C C . ASN A 1 90 ? 16.215 0.077 -23.053 1.00 92.94 90 ASN A C 1
ATOM 727 O O . ASN A 1 90 ? 15.270 -0.658 -23.345 1.00 92.94 90 ASN A O 1
ATOM 731 N N . CYS A 1 91 ? 16.143 0.971 -22.069 1.00 93.25 91 CYS A N 1
ATOM 732 C CA . CYS A 1 91 ? 14.910 1.247 -21.345 1.00 93.25 91 CYS A CA 1
ATOM 733 C C . CYS A 1 91 ? 13.870 1.862 -22.289 1.00 93.25 91 CYS A C 1
ATOM 735 O O . CYS A 1 91 ? 14.127 2.872 -22.934 1.00 93.25 91 CYS A O 1
ATOM 737 N N . SER A 1 92 ? 12.659 1.310 -22.326 1.00 93.81 92 SER A N 1
ATOM 738 C CA . SER A 1 92 ? 11.586 1.796 -23.211 1.00 93.81 92 SER A CA 1
ATOM 739 C C . SER A 1 92 ? 11.023 3.178 -22.841 1.00 93.81 92 SER A C 1
ATOM 741 O O . SER A 1 92 ? 10.295 3.766 -23.636 1.00 93.81 92 SER A O 1
ATOM 743 N N . VAL A 1 93 ? 11.358 3.706 -21.655 1.00 93.88 93 VAL A N 1
ATOM 744 C CA . VAL A 1 93 ? 10.889 5.018 -21.174 1.00 93.88 93 VAL A CA 1
ATOM 745 C C . VAL A 1 93 ? 11.930 6.112 -21.416 1.00 93.88 93 VAL A C 1
ATOM 747 O O . VAL A 1 93 ? 11.632 7.083 -22.102 1.00 93.88 93 VAL A O 1
ATOM 750 N N . CYS A 1 94 ? 13.152 5.974 -20.885 1.00 93.25 94 CYS A N 1
ATOM 751 C CA . CYS A 1 94 ? 14.209 6.979 -21.080 1.00 93.25 94 CYS A CA 1
ATOM 752 C C . CYS A 1 94 ? 15.078 6.743 -22.323 1.00 93.25 94 CYS A C 1
ATOM 754 O O . CYS A 1 94 ? 15.884 7.603 -22.661 1.00 93.25 94 CYS A O 1
ATOM 756 N N . ILE A 1 95 ? 14.942 5.595 -22.999 1.00 93.44 95 ILE A N 1
ATOM 757 C CA . ILE A 1 95 ? 15.711 5.203 -24.196 1.00 93.44 95 ILE A CA 1
ATOM 758 C C . ILE A 1 95 ? 17.216 4.999 -23.908 1.00 93.44 95 ILE A C 1
ATOM 760 O O . ILE A 1 95 ? 17.978 4.604 -24.787 1.00 93.44 95 ILE A O 1
ATOM 764 N N . GLU A 1 96 ? 17.671 5.165 -22.664 1.00 91.19 96 GLU A N 1
ATOM 765 C CA . GLU A 1 96 ? 19.059 4.887 -22.288 1.00 91.19 96 GLU A CA 1
ATOM 766 C C . GLU A 1 96 ? 19.386 3.392 -22.380 1.00 91.19 96 GLU A C 1
ATOM 768 O O . GLU A 1 96 ? 18.540 2.561 -22.026 1.00 91.19 96 GLU A O 1
ATOM 773 N N . PRO A 1 97 ? 20.606 3.038 -22.826 1.00 90.81 97 PRO A N 1
ATOM 774 C CA . PRO A 1 97 ? 21.060 1.660 -22.803 1.00 90.81 97 PRO A CA 1
ATOM 775 C C . PRO A 1 97 ? 21.187 1.167 -21.361 1.00 90.81 97 PRO A C 1
ATOM 777 O O . PRO A 1 97 ? 21.572 1.924 -20.465 1.00 90.81 97 PRO A O 1
ATOM 780 N N . TYR A 1 98 ? 20.889 -0.109 -21.137 1.00 88.94 98 TYR A N 1
ATOM 781 C CA . TYR A 1 98 ? 21.216 -0.735 -19.863 1.00 88.94 98 TYR A CA 1
ATOM 782 C C . TYR A 1 98 ? 22.727 -0.916 -19.757 1.00 88.94 98 TYR A C 1
ATOM 784 O O . TYR A 1 98 ? 23.381 -1.381 -20.690 1.00 88.94 98 TYR A O 1
ATOM 792 N N . ALA A 1 99 ? 23.276 -0.536 -18.612 1.00 83.94 99 ALA A N 1
ATOM 793 C CA . ALA A 1 99 ? 24.690 -0.651 -18.308 1.00 83.94 99 ALA A CA 1
ATOM 794 C C . ALA A 1 99 ? 24.857 -1.124 -16.858 1.00 83.94 99 ALA A C 1
ATOM 796 O O . ALA A 1 99 ? 23.936 -0.951 -16.050 1.00 83.94 99 ALA A O 1
ATOM 797 N N . PRO A 1 100 ? 26.021 -1.694 -16.509 1.00 79.94 100 PRO A N 1
ATOM 798 C CA . PRO A 1 100 ? 26.410 -1.879 -15.120 1.00 79.94 100 PRO A CA 1
ATOM 799 C C . PRO A 1 100 ? 26.230 -0.592 -14.299 1.00 79.94 100 PRO A C 1
ATOM 801 O O . PRO A 1 100 ? 26.332 0.521 -14.820 1.00 79.94 100 PRO A O 1
ATOM 804 N N . VAL A 1 101 ? 25.945 -0.749 -13.005 1.00 71.75 101 VAL A N 1
ATOM 805 C CA . VAL A 1 101 ? 25.615 0.332 -12.053 1.00 71.75 101 VAL A CA 1
ATOM 806 C C . VAL A 1 101 ? 26.641 1.481 -12.091 1.00 71.75 101 VAL A C 1
ATOM 808 O O . VAL A 1 101 ? 26.272 2.650 -11.990 1.00 71.75 101 VAL A O 1
ATOM 811 N N . ASP A 1 102 ? 27.916 1.160 -12.288 1.00 73.62 102 ASP A N 1
ATOM 812 C CA . ASP A 1 102 ? 29.061 2.072 -12.379 1.00 73.62 102 ASP A CA 1
ATOM 813 C C . ASP A 1 102 ? 29.198 2.807 -13.728 1.00 73.62 102 ASP A C 1
ATOM 815 O O . ASP A 1 102 ? 29.970 3.760 -13.825 1.00 73.62 102 ASP A O 1
ATOM 819 N N . GLN A 1 103 ? 28.452 2.404 -14.760 1.00 77.31 103 GLN A N 1
ATOM 820 C CA . GLN A 1 103 ? 28.624 2.852 -16.151 1.00 77.31 103 GLN A CA 1
ATOM 821 C C . GLN A 1 103 ? 27.370 3.514 -16.744 1.00 77.31 103 GLN A C 1
ATOM 823 O O . GLN A 1 103 ? 27.272 3.695 -17.959 1.00 77.31 103 GLN A O 1
ATOM 828 N N . TRP A 1 104 ? 26.402 3.897 -15.907 1.00 74.69 104 TRP A N 1
ATOM 829 C CA . TRP A 1 104 ? 25.162 4.503 -16.395 1.00 74.69 104 TRP A CA 1
ATOM 830 C C . TRP A 1 104 ? 25.375 5.920 -16.954 1.00 74.69 104 TRP A C 1
ATOM 832 O O . TRP A 1 104 ? 25.900 6.778 -16.239 1.00 74.69 104 TRP A O 1
ATOM 842 N N . PRO A 1 105 ? 24.920 6.216 -18.187 1.00 66.25 105 PRO A N 1
ATOM 843 C CA . PRO A 1 105 ? 25.247 7.471 -18.861 1.00 66.25 105 PRO A CA 1
ATOM 844 C C . PRO A 1 105 ? 24.627 8.744 -18.270 1.00 66.25 105 PRO A C 1
ATOM 846 O O . PRO A 1 105 ? 25.309 9.769 -18.248 1.00 66.25 105 PRO A O 1
ATOM 849 N N . THR A 1 106 ? 23.347 8.768 -17.859 1.00 68.25 106 THR A N 1
ATOM 850 C CA . THR A 1 106 ? 22.708 10.058 -17.497 1.00 68.25 106 THR A CA 1
ATOM 851 C C . THR A 1 106 ? 21.734 9.987 -16.324 1.00 68.25 106 THR A C 1
ATOM 853 O O . THR A 1 106 ? 21.785 10.864 -15.460 1.00 68.25 106 THR A O 1
ATOM 856 N N . HIS A 1 107 ? 20.926 8.934 -16.179 1.00 62.97 107 HIS A N 1
ATOM 857 C CA . HIS A 1 107 ? 20.037 8.820 -15.013 1.00 62.97 107 HIS A CA 1
ATOM 858 C C . HIS A 1 107 ? 20.692 8.242 -13.749 1.00 62.97 107 HIS A C 1
ATOM 860 O O . HIS A 1 107 ? 20.005 8.076 -12.742 1.00 62.97 107 HIS A O 1
ATOM 866 N N . GLY A 1 108 ? 22.007 8.001 -13.739 1.00 65.56 108 GLY A N 1
ATOM 867 C CA . GLY A 1 108 ? 22.738 7.386 -12.624 1.00 65.56 108 GLY A CA 1
ATOM 868 C C . GLY A 1 108 ? 22.385 5.904 -12.417 1.00 65.56 108 GLY A C 1
ATOM 869 O O . GLY A 1 108 ? 21.524 5.380 -13.119 1.00 65.56 108 GLY A O 1
ATOM 870 N N . PRO A 1 109 ? 22.996 5.225 -11.431 1.00 64.25 109 PRO A N 1
ATOM 871 C CA . PRO A 1 109 ? 22.757 3.805 -11.182 1.00 64.25 109 PRO A CA 1
ATOM 872 C C . PRO A 1 109 ? 21.267 3.515 -10.950 1.00 64.25 109 PRO A C 1
ATOM 874 O O . PRO A 1 109 ? 20.656 4.112 -10.059 1.00 64.25 109 PRO A O 1
ATOM 877 N N . SER A 1 110 ? 20.661 2.657 -11.773 1.00 75.75 110 SER A N 1
ATOM 878 C CA . SER A 1 110 ? 19.216 2.399 -11.782 1.00 75.75 110 SER A CA 1
ATOM 879 C C . SER A 1 110 ? 18.846 0.985 -12.255 1.00 75.75 110 SER A C 1
ATOM 881 O O . SER A 1 110 ? 18.212 0.851 -13.298 1.00 75.75 110 SER A O 1
ATOM 883 N N . THR A 1 111 ? 19.186 -0.054 -11.491 1.00 85.56 111 THR A N 1
ATOM 884 C CA . THR A 1 111 ? 18.953 -1.487 -11.780 1.00 85.56 111 THR A CA 1
ATOM 885 C C . THR A 1 111 ? 17.748 -1.778 -12.697 1.00 85.56 111 THR A C 1
ATOM 887 O O . THR A 1 111 ? 16.647 -1.279 -12.423 1.00 85.56 111 THR A O 1
ATOM 890 N N . PRO A 1 112 ? 17.920 -2.548 -13.791 1.00 89.75 112 PRO A N 1
ATOM 891 C CA . PRO A 1 112 ? 16.803 -2.957 -14.631 1.00 89.75 112 PRO A CA 1
ATOM 892 C C . PRO A 1 112 ? 15.802 -3.782 -13.823 1.00 89.75 112 PRO A C 1
ATOM 894 O O . PRO A 1 112 ? 16.168 -4.527 -12.921 1.00 89.75 112 PRO A O 1
ATOM 897 N N . VAL A 1 113 ? 14.527 -3.644 -14.150 1.00 90.19 113 VAL A N 1
ATOM 898 C CA . VAL A 1 113 ? 13.423 -4.298 -13.457 1.00 90.19 113 VAL A CA 1
ATOM 899 C C . VAL A 1 113 ? 12.543 -4.977 -14.488 1.00 90.19 113 VAL A C 1
ATOM 901 O O . VAL A 1 113 ? 12.088 -4.325 -15.436 1.00 90.19 113 VAL A O 1
ATOM 904 N N . LYS A 1 114 ? 12.278 -6.271 -14.288 1.00 90.31 114 LYS A N 1
ATOM 905 C CA . LYS A 1 114 ? 11.318 -7.030 -15.093 1.00 90.31 114 LYS A CA 1
ATOM 906 C C . LYS A 1 114 ? 9.935 -6.943 -14.454 1.00 90.31 114 LYS A C 1
ATOM 908 O O . LYS A 1 114 ? 9.755 -7.183 -13.262 1.00 90.31 114 LYS A O 1
ATOM 913 N N . THR A 1 115 ? 8.941 -6.567 -15.250 1.00 90.38 115 THR A N 1
ATOM 914 C CA . THR A 1 115 ? 7.538 -6.526 -14.813 1.00 90.38 115 THR A CA 1
ATOM 915 C C . THR A 1 115 ? 6.858 -7.884 -15.015 1.00 90.38 115 THR A C 1
ATOM 917 O O . THR A 1 115 ? 7.285 -8.642 -15.886 1.00 90.38 115 THR A O 1
ATOM 920 N N . PRO A 1 116 ? 5.744 -8.185 -14.317 1.00 88.44 116 PRO A N 1
ATOM 921 C CA . PRO A 1 116 ? 5.030 -9.459 -14.489 1.00 88.44 116 PRO A CA 1
ATOM 922 C C . PRO A 1 116 ? 4.510 -9.727 -15.909 1.00 88.44 116 PRO A C 1
ATOM 924 O O . PRO A 1 116 ? 4.229 -10.864 -16.260 1.00 88.44 116 PRO A O 1
ATOM 927 N N . CYS A 1 117 ? 4.371 -8.686 -16.735 1.00 90.31 117 CYS A N 1
ATOM 928 C CA . CYS A 1 117 ? 3.991 -8.816 -18.145 1.00 90.31 117 CYS A CA 1
ATOM 929 C C . CYS A 1 117 ? 5.182 -9.029 -19.098 1.00 90.31 117 CYS A C 1
ATOM 931 O O . CYS A 1 117 ? 4.991 -9.023 -20.310 1.00 90.31 117 CYS A O 1
ATOM 933 N N . GLY A 1 118 ? 6.403 -9.156 -18.569 1.00 90.38 118 GLY A N 1
ATOM 934 C CA . GLY A 1 118 ? 7.626 -9.423 -19.331 1.00 90.38 118 GLY A CA 1
ATOM 935 C C . GLY A 1 118 ? 8.397 -8.186 -19.801 1.00 90.38 118 GLY A C 1
ATOM 936 O O . GLY A 1 118 ? 9.535 -8.324 -20.229 1.00 90.38 118 GLY A O 1
ATOM 937 N N . HIS A 1 119 ? 7.841 -6.976 -19.688 1.00 93.38 119 HIS A N 1
ATOM 938 C CA . HIS A 1 119 ? 8.548 -5.753 -20.089 1.00 93.38 119 HIS A CA 1
ATOM 939 C C . HIS A 1 119 ? 9.600 -5.319 -19.067 1.00 93.38 119 HIS A C 1
ATOM 941 O O . HIS A 1 119 ? 9.387 -5.458 -17.857 1.00 93.38 119 HIS A O 1
ATOM 947 N N . TYR A 1 120 ? 10.676 -4.709 -19.572 1.00 93.00 120 TYR A N 1
ATOM 948 C CA . TYR A 1 120 ? 11.815 -4.231 -18.793 1.00 93.00 120 TYR A CA 1
ATOM 949 C C . TYR A 1 120 ? 11.881 -2.698 -18.748 1.00 93.00 120 TYR A C 1
ATOM 951 O O . TYR A 1 120 ? 11.603 -2.010 -19.734 1.00 93.00 120 TYR A O 1
ATOM 959 N N . PHE A 1 121 ? 12.289 -2.164 -17.595 1.00 93.25 121 PHE A N 1
ATOM 960 C CA . PHE A 1 121 ? 12.465 -0.728 -17.346 1.00 93.25 121 PHE A CA 1
ATOM 961 C C . PHE A 1 121 ? 13.653 -0.507 -16.415 1.00 93.25 121 PHE A C 1
ATOM 963 O O . PHE A 1 121 ? 13.973 -1.387 -15.626 1.00 93.25 121 PHE A O 1
ATOM 970 N N . CYS A 1 122 ? 14.305 0.654 -16.450 1.00 91.12 122 CYS A N 1
ATOM 971 C CA . CYS A 1 122 ? 15.174 1.019 -15.330 1.00 91.12 122 CYS A CA 1
ATOM 972 C C . CYS A 1 122 ? 14.305 1.361 -14.104 1.00 91.12 122 CYS A C 1
ATOM 974 O O . CYS A 1 122 ? 13.210 1.923 -14.248 1.00 91.12 122 CYS A O 1
ATOM 976 N N . SER A 1 123 ? 14.772 1.020 -12.900 1.00 89.31 123 SER A N 1
ATOM 977 C CA . SER A 1 123 ? 13.999 1.203 -11.661 1.00 89.31 123 SER A CA 1
ATOM 978 C C . SER A 1 123 ? 13.507 2.641 -11.453 1.00 89.31 123 SER A C 1
ATOM 980 O O . SER A 1 123 ? 12.377 2.841 -11.010 1.00 89.31 123 SER A O 1
ATOM 982 N N . LYS A 1 124 ? 14.291 3.655 -11.846 1.00 89.31 124 LYS A N 1
ATOM 983 C CA . LYS A 1 124 ? 13.901 5.073 -11.770 1.00 89.31 124 LYS A CA 1
ATOM 984 C C . LYS A 1 124 ? 12.720 5.421 -12.667 1.00 89.31 124 LYS A C 1
ATOM 986 O O . LYS A 1 124 ? 11.781 6.052 -12.190 1.00 89.31 124 LYS A O 1
ATOM 991 N N . CYS A 1 125 ? 12.739 5.004 -13.933 1.00 92.62 125 CYS A N 1
ATOM 992 C CA . CYS A 1 125 ? 11.627 5.266 -14.848 1.00 92.62 125 CYS A CA 1
ATOM 993 C C . CYS A 1 125 ? 10.349 4.574 -14.385 1.00 92.62 125 CYS A C 1
ATOM 995 O O . CYS A 1 125 ? 9.283 5.182 -14.405 1.00 92.62 125 CYS A O 1
ATOM 997 N N . LEU A 1 126 ? 10.454 3.321 -13.934 1.00 91.75 126 LEU A N 1
ATOM 998 C CA . LEU A 1 126 ? 9.289 2.599 -13.438 1.00 91.75 126 LEU A CA 1
ATOM 999 C C . LEU A 1 126 ? 8.754 3.214 -12.140 1.00 91.75 126 LEU A C 1
ATOM 1001 O O . LEU A 1 126 ? 7.545 3.333 -11.981 1.00 91.75 126 LEU A O 1
ATOM 1005 N N . LYS A 1 127 ? 9.632 3.672 -11.242 1.00 90.19 127 LYS A N 1
ATOM 1006 C CA . LYS A 1 127 ? 9.233 4.388 -10.026 1.00 90.19 127 LYS A CA 1
ATOM 1007 C C . LYS A 1 127 ? 8.511 5.698 -10.344 1.00 90.19 127 LYS A C 1
ATOM 1009 O O . LYS A 1 127 ? 7.434 5.916 -9.803 1.00 90.19 127 LYS A O 1
ATOM 1014 N N . ALA A 1 128 ? 9.060 6.521 -11.237 1.00 91.19 128 ALA A N 1
ATOM 1015 C CA . ALA A 1 128 ? 8.414 7.761 -11.668 1.00 91.19 128 ALA A CA 1
ATOM 1016 C C . ALA A 1 128 ? 7.033 7.481 -12.283 1.00 91.19 128 ALA A C 1
ATOM 1018 O O . ALA A 1 128 ? 6.046 8.119 -11.932 1.00 91.19 128 ALA A O 1
ATOM 1019 N N . TRP A 1 129 ? 6.936 6.444 -13.117 1.00 92.81 129 TRP A N 1
ATOM 1020 C CA . TRP A 1 129 ? 5.664 6.004 -13.683 1.00 92.81 129 TRP A CA 1
ATOM 1021 C C . TRP A 1 129 ? 4.644 5.588 -12.615 1.00 92.81 129 TRP A C 1
ATOM 1023 O O . TRP A 1 129 ? 3.482 5.984 -12.668 1.00 92.81 129 TRP A O 1
ATOM 1033 N N . LEU A 1 130 ? 5.069 4.806 -11.622 1.00 90.00 130 LEU A N 1
ATOM 1034 C CA . LEU A 1 130 ? 4.220 4.395 -10.504 1.00 90.00 130 LEU A CA 1
ATOM 1035 C C . LEU A 1 130 ? 3.782 5.585 -9.650 1.00 90.00 130 LEU A C 1
ATOM 1037 O O . LEU A 1 130 ? 2.666 5.578 -9.142 1.00 90.00 130 LEU A O 1
ATOM 1041 N N . GLU A 1 131 ? 4.638 6.594 -9.491 1.00 88.06 131 GLU A N 1
ATOM 1042 C CA . GLU A 1 131 ? 4.329 7.848 -8.802 1.00 88.06 131 GLU A CA 1
ATOM 1043 C C . GLU A 1 131 ? 3.266 8.665 -9.555 1.00 88.06 131 GLU A C 1
ATOM 1045 O O . GLU A 1 131 ? 2.375 9.223 -8.915 1.00 88.06 131 GLU A O 1
ATOM 1050 N N . GLU A 1 132 ? 3.268 8.645 -10.887 1.00 88.88 132 GLU A N 1
ATOM 1051 C CA . GLU A 1 132 ? 2.265 9.320 -11.724 1.00 88.88 132 GLU A CA 1
ATOM 1052 C C . GLU A 1 132 ? 0.955 8.534 -11.887 1.00 88.88 132 GLU A C 1
ATOM 1054 O O . GLU A 1 132 ? -0.104 9.134 -12.080 1.00 88.88 132 GLU A O 1
ATOM 1059 N N . CYS A 1 133 ? 0.990 7.203 -11.783 1.00 85.44 133 CYS A N 1
ATOM 1060 C CA . CYS A 1 133 ? -0.211 6.376 -11.856 1.00 85.44 133 CYS A CA 1
ATOM 1061 C C . CYS A 1 133 ? -1.146 6.659 -10.670 1.00 85.44 133 CYS A C 1
ATOM 1063 O O . CYS A 1 133 ? -0.786 6.466 -9.506 1.00 85.44 133 CYS A O 1
ATOM 1065 N N . ILE A 1 134 ? -2.374 7.077 -10.979 1.00 79.06 134 ILE A N 1
ATOM 1066 C CA . ILE A 1 134 ? -3.456 7.238 -10.006 1.00 79.06 134 ILE A CA 1
ATOM 1067 C C . ILE A 1 134 ? -4.355 6.013 -10.130 1.00 79.06 134 ILE A C 1
ATOM 1069 O O . ILE A 1 134 ? -4.942 5.781 -11.183 1.00 79.06 134 ILE A O 1
ATOM 1073 N N . ASP A 1 135 ? -4.429 5.226 -9.060 1.00 75.44 135 ASP A N 1
ATOM 1074 C CA . ASP A 1 135 ? -5.284 4.046 -8.889 1.00 75.44 135 ASP A CA 1
ATOM 1075 C C . ASP A 1 135 ? -5.018 2.841 -9.816 1.00 75.44 135 ASP A C 1
ATOM 1077 O O . ASP A 1 135 ? -5.319 1.713 -9.426 1.00 75.44 135 ASP A O 1
ATOM 1081 N N . GLU A 1 136 ? -4.405 3.020 -10.988 1.00 83.50 136 GLU A N 1
ATOM 1082 C CA . GLU A 1 136 ? -4.134 1.953 -11.958 1.00 83.50 136 GLU A CA 1
ATOM 1083 C C . GLU A 1 136 ? -2.630 1.763 -12.202 1.00 83.50 136 GLU A C 1
ATOM 1085 O O . GLU A 1 136 ? -2.018 2.423 -13.042 1.00 83.50 136 GLU A O 1
ATOM 1090 N N . TYR A 1 137 ? -2.013 0.805 -11.507 1.00 87.06 137 TYR A N 1
ATOM 1091 C CA . TYR A 1 137 ? -0.607 0.467 -11.745 1.00 87.06 137 TYR A CA 1
ATOM 1092 C C . TYR A 1 137 ? -0.469 -0.471 -12.939 1.00 87.06 137 TYR A C 1
ATOM 1094 O O . TYR A 1 137 ? -0.573 -1.699 -12.827 1.00 87.06 137 TYR A O 1
ATOM 1102 N N . THR A 1 138 ? -0.246 0.130 -14.101 1.00 91.25 138 THR A N 1
ATOM 1103 C CA . THR A 1 138 ? -0.173 -0.562 -15.389 1.00 91.25 138 THR A CA 1
ATOM 1104 C C . THR A 1 138 ? 1.209 -0.438 -16.012 1.00 91.25 138 THR A C 1
ATOM 1106 O O . THR A 1 138 ? 1.947 0.502 -15.741 1.00 91.25 138 THR A O 1
ATOM 1109 N N . CYS A 1 139 ? 1.593 -1.408 -16.836 1.00 92.88 139 CYS A N 1
ATOM 1110 C CA . CYS A 1 139 ? 2.843 -1.376 -17.578 1.00 92.88 139 CYS A CA 1
ATOM 1111 C C . CYS A 1 139 ? 2.852 -0.178 -18.548 1.00 92.88 139 CYS A C 1
ATOM 1113 O O . CYS A 1 139 ? 1.899 -0.051 -19.321 1.00 92.88 139 CYS A O 1
ATOM 1115 N N . PRO A 1 140 ? 3.919 0.645 -18.591 1.00 94.50 140 PRO A N 1
ATOM 1116 C CA . PRO A 1 140 ? 4.029 1.754 -19.544 1.00 94.50 140 PRO A CA 1
ATOM 1117 C C . PRO A 1 140 ? 3.852 1.346 -21.015 1.00 94.50 140 PRO A C 1
ATOM 1119 O O . PRO A 1 140 ? 3.355 2.136 -21.815 1.00 94.50 140 PRO A O 1
ATOM 1122 N N . VAL A 1 141 ? 4.235 0.110 -21.364 1.00 95.00 141 VAL A N 1
ATOM 1123 C CA . VAL A 1 141 ? 4.238 -0.396 -22.745 1.00 95.00 141 VAL A CA 1
ATOM 1124 C C . VAL A 1 141 ? 2.904 -1.043 -23.114 1.00 95.00 141 VAL A C 1
ATOM 1126 O O . VAL A 1 141 ? 2.205 -0.550 -23.994 1.00 95.00 141 VAL A O 1
ATOM 1129 N N . CYS A 1 142 ? 2.521 -2.135 -22.446 1.00 94.44 142 CYS A N 1
ATOM 1130 C CA . CYS A 1 142 ? 1.335 -2.911 -22.833 1.00 94.44 142 CYS A CA 1
ATOM 1131 C C . CYS A 1 142 ? 0.089 -2.637 -21.987 1.00 94.44 142 CYS A C 1
ATOM 1133 O O . CYS A 1 142 ? -0.962 -3.204 -22.267 1.00 94.44 142 CYS A O 1
ATOM 1135 N N . ARG A 1 143 ? 0.190 -1.795 -20.949 1.00 92.25 143 ARG A N 1
ATOM 1136 C CA . ARG A 1 143 ? -0.890 -1.500 -19.989 1.00 92.25 143 ARG A CA 1
ATOM 1137 C C . ARG A 1 143 ? -1.395 -2.700 -19.181 1.00 92.25 143 ARG A C 1
ATOM 1139 O O . ARG A 1 143 ? -2.355 -2.564 -18.425 1.00 92.25 143 ARG A O 1
ATOM 1146 N N . ALA A 1 144 ? -0.710 -3.839 -19.254 1.00 91.56 144 ALA A N 1
ATOM 1147 C CA . ALA A 1 144 ? -0.940 -4.962 -18.359 1.00 91.56 144 ALA A CA 1
ATOM 1148 C C . ALA A 1 144 ? -0.774 -4.543 -16.897 1.00 91.56 144 ALA A C 1
ATOM 1150 O O . ALA A 1 144 ? 0.030 -3.672 -16.563 1.00 91.56 144 ALA A O 1
ATOM 1151 N N . CYS A 1 145 ? -1.506 -5.195 -16.007 1.00 88.12 145 CYS A N 1
ATOM 1152 C CA . CYS A 1 145 ? -1.423 -4.936 -14.582 1.00 88.12 145 CYS A CA 1
ATOM 1153 C C . CYS A 1 145 ? -0.011 -5.226 -14.035 1.00 88.12 145 CYS A C 1
ATOM 1155 O O . CYS A 1 145 ? 0.473 -6.347 -14.154 1.00 88.12 145 CYS A O 1
ATOM 1157 N N . LEU A 1 146 ? 0.629 -4.265 -13.359 1.00 87.88 146 LEU A N 1
ATOM 1158 C CA . LEU A 1 146 ? 1.955 -4.465 -12.744 1.00 87.88 146 LEU A CA 1
ATOM 1159 C C . LEU A 1 146 ? 1.929 -5.392 -11.522 1.00 87.88 146 LEU A C 1
ATOM 1161 O O . LEU A 1 146 ? 2.975 -5.742 -10.988 1.00 87.88 146 LEU A O 1
ATOM 1165 N N . VAL A 1 147 ? 0.736 -5.789 -11.079 1.00 83.62 147 VAL A N 1
ATOM 1166 C CA . VAL A 1 147 ? 0.520 -6.720 -9.970 1.00 83.62 147 VAL A CA 1
ATOM 1167 C C . VAL A 1 147 ? 0.496 -8.165 -10.488 1.00 83.62 147 VAL A C 1
ATOM 1169 O O . VAL A 1 147 ? 1.157 -9.028 -9.920 1.00 83.62 147 VAL A O 1
ATOM 1172 N N . CYS A 1 148 ? -0.240 -8.454 -11.567 1.00 83.56 148 CYS A N 1
ATOM 1173 C CA . CYS A 1 148 ? -0.448 -9.832 -12.043 1.00 83.56 148 CYS A CA 1
ATOM 1174 C C . CYS A 1 148 ? -0.055 -10.101 -13.503 1.00 83.56 148 CYS A C 1
ATOM 1176 O O . CYS A 1 148 ? -0.173 -11.234 -13.948 1.00 83.56 148 CYS A O 1
ATOM 1178 N N . GLY A 1 149 ? 0.363 -9.089 -14.264 1.00 87.88 149 GLY A N 1
ATOM 1179 C CA . GLY A 1 149 ? 0.768 -9.222 -15.668 1.00 87.88 149 GLY A CA 1
ATOM 1180 C C . GLY A 1 149 ? -0.382 -9.318 -16.677 1.00 87.88 149 GLY A C 1
ATOM 1181 O O . GLY A 1 149 ? -0.123 -9.381 -17.873 1.00 87.88 149 GLY A O 1
ATOM 1182 N N . ASP A 1 150 ? -1.639 -9.292 -16.226 1.00 86.88 150 ASP A N 1
ATOM 1183 C CA . ASP A 1 150 ? -2.814 -9.494 -17.084 1.00 86.88 150 ASP A CA 1
ATOM 1184 C C . ASP A 1 150 ? -3.345 -8.191 -17.713 1.00 86.88 150 ASP A C 1
ATOM 1186 O O . ASP A 1 150 ? -3.431 -7.142 -17.058 1.00 86.88 150 ASP A O 1
ATOM 1190 N N . ASN A 1 151 ? -3.762 -8.283 -18.978 1.00 86.00 151 ASN A N 1
ATOM 1191 C CA . ASN A 1 151 ? -4.403 -7.216 -19.740 1.00 86.00 151 ASN A CA 1
ATOM 1192 C C . ASN A 1 151 ? -5.912 -7.226 -19.448 1.00 86.00 151 ASN A C 1
ATOM 1194 O O . ASN A 1 151 ? -6.656 -8.041 -19.984 1.00 86.00 151 ASN A O 1
ATOM 1198 N N . GLY A 1 152 ? -6.380 -6.303 -18.602 1.00 79.31 152 GLY A N 1
ATOM 1199 C CA . GLY A 1 152 ? -7.799 -6.212 -18.219 1.00 79.31 152 GLY A CA 1
ATOM 1200 C C . GLY A 1 152 ? -8.138 -6.773 -16.833 1.00 79.31 152 GLY A C 1
ATOM 1201 O O . GLY A 1 152 ? -9.312 -7.002 -16.527 1.00 79.31 152 GLY A O 1
ATOM 1202 N N . CYS A 1 153 ? -7.136 -6.956 -15.967 1.00 79.06 153 CYS A N 1
ATOM 1203 C CA . CYS A 1 153 ? -7.346 -7.313 -14.563 1.00 79.06 153 CYS A CA 1
ATOM 1204 C C . CYS A 1 153 ? -8.315 -6.328 -13.885 1.00 79.06 153 CYS A C 1
ATOM 1206 O O . CYS A 1 153 ? -8.034 -5.142 -13.817 1.00 79.06 153 CYS A O 1
ATOM 1208 N N . ARG A 1 154 ? -9.436 -6.787 -13.319 1.00 72.88 154 ARG A N 1
ATOM 1209 C CA . ARG A 1 154 ? -10.404 -5.904 -12.621 1.00 72.88 154 ARG A CA 1
ATOM 1210 C C . ARG A 1 154 ? -10.022 -5.582 -11.176 1.00 72.88 154 ARG A C 1
ATOM 1212 O O . ARG A 1 154 ? -10.702 -4.811 -10.507 1.00 72.88 154 ARG A O 1
ATOM 1219 N N . PHE A 1 155 ? -8.961 -6.211 -10.682 1.00 68.75 155 PHE A N 1
ATOM 1220 C CA . PHE A 1 155 ? -8.504 -6.102 -9.299 1.00 68.75 155 PHE A CA 1
ATOM 1221 C C . PHE A 1 155 ? -7.257 -5.212 -9.162 1.00 68.75 155 PHE A C 1
ATOM 1223 O O . PHE A 1 155 ? -6.689 -5.147 -8.074 1.00 68.75 155 PHE A O 1
ATOM 1230 N N . HIS A 1 156 ? -6.837 -4.525 -10.238 1.00 69.88 156 HIS A N 1
ATOM 1231 C CA . HIS A 1 156 ? -5.632 -3.686 -10.253 1.00 69.88 156 HIS A CA 1
ATOM 1232 C C . HIS A 1 156 ? -5.807 -2.318 -9.596 1.00 69.88 156 HIS A C 1
ATOM 1234 O O . HIS A 1 156 ? -4.823 -1.594 -9.477 1.00 69.88 156 HIS A O 1
ATOM 1240 N N . VAL A 1 157 ? -7.033 -1.961 -9.191 1.00 67.00 157 VAL A N 1
ATOM 1241 C CA . VAL A 1 157 ? -7.298 -0.682 -8.532 1.00 67.00 157 VAL A CA 1
ATOM 1242 C C . VAL A 1 157 ? -6.651 -0.733 -7.165 1.00 67.00 157 VAL A C 1
ATOM 1244 O O . VAL A 1 157 ? -7.242 -1.295 -6.242 1.00 67.00 157 VAL A O 1
ATOM 1247 N N . ILE A 1 158 ? -5.443 -0.201 -7.027 1.00 70.69 158 ILE A N 1
ATOM 1248 C CA . ILE A 1 158 ? -4.844 0.050 -5.725 1.00 70.69 158 ILE A CA 1
ATOM 1249 C C . ILE A 1 158 ? -5.150 1.497 -5.404 1.00 70.69 158 ILE A C 1
ATOM 1251 O O . ILE A 1 158 ? -4.497 2.409 -5.892 1.00 70.69 158 ILE A O 1
ATOM 1255 N N . ARG A 1 159 ? -6.194 1.673 -4.593 1.00 73.31 159 ARG A N 1
ATOM 1256 C CA . ARG A 1 159 ? -6.581 2.990 -4.106 1.00 73.31 159 ARG A CA 1
ATOM 1257 C C . ARG A 1 159 ? -5.400 3.615 -3.397 1.00 73.31 159 ARG A C 1
ATOM 1259 O O . ARG A 1 159 ? -4.904 3.033 -2.426 1.00 73.31 159 ARG A O 1
ATOM 1266 N N . ARG A 1 160 ? -4.988 4.774 -3.892 1.00 79.19 160 ARG A N 1
ATOM 1267 C CA . ARG A 1 160 ? -3.999 5.583 -3.205 1.00 79.19 160 ARG A CA 1
ATOM 1268 C C . ARG A 1 160 ? -4.575 6.080 -1.896 1.00 79.19 160 ARG A C 1
ATOM 1270 O O . ARG A 1 160 ? -5.652 6.671 -1.855 1.00 79.19 160 ARG A O 1
ATOM 1277 N N . ASP A 1 161 ? -3.844 5.815 -0.827 1.00 85.69 161 ASP A N 1
ATOM 1278 C CA . ASP A 1 161 ? -4.124 6.438 0.452 1.00 85.69 161 ASP A CA 1
ATOM 1279 C C . ASP A 1 161 ? -3.798 7.938 0.325 1.00 85.69 161 ASP A C 1
ATOM 1281 O O . ASP A 1 161 ? -2.744 8.304 -0.197 1.00 85.69 161 ASP A O 1
ATOM 1285 N N . ASN A 1 162 ? -4.687 8.816 0.802 1.00 84.31 162 ASN A N 1
ATOM 1286 C CA . ASN A 1 162 ? -4.478 10.274 0.755 1.00 84.31 162 ASN A CA 1
ATOM 1287 C C . ASN A 1 162 ? -3.216 10.717 1.524 1.00 84.31 162 ASN A C 1
ATOM 1289 O O . ASN A 1 162 ? -2.643 11.769 1.251 1.00 84.31 162 ASN A O 1
ATOM 1293 N N . ALA A 1 163 ? -2.795 9.909 2.495 1.00 89.94 163 ALA A N 1
ATOM 1294 C CA . ALA A 1 163 ? -1.555 10.033 3.241 1.00 89.94 163 ALA A CA 1
ATOM 1295 C C . ALA A 1 163 ? -1.143 8.646 3.765 1.00 89.94 163 ALA A C 1
ATOM 1297 O O . ALA A 1 163 ? -2.005 7.772 3.905 1.00 89.94 163 ALA A O 1
ATOM 1298 N N . PRO A 1 164 ? 0.140 8.424 4.113 1.00 89.38 164 PRO A N 1
ATOM 1299 C CA . PRO A 1 164 ? 0.552 7.209 4.807 1.00 89.38 164 PRO A CA 1
ATOM 1300 C C . PRO A 1 164 ? -0.320 6.984 6.054 1.00 89.38 164 PRO A C 1
ATOM 1302 O O . PRO A 1 164 ? -0.436 7.893 6.880 1.00 89.38 164 PRO A O 1
ATOM 1305 N N . PRO A 1 165 ? -0.958 5.812 6.209 1.00 92.31 165 PRO A N 1
ATOM 1306 C CA . PRO A 1 165 ? -1.942 5.614 7.263 1.00 92.31 165 PRO A CA 1
ATOM 1307 C C . PRO A 1 165 ? -1.300 5.688 8.649 1.00 92.31 165 PRO A C 1
ATOM 1309 O O . PRO A 1 165 ? -0.251 5.089 8.895 1.00 92.31 165 PRO A O 1
ATOM 1312 N N . THR A 1 166 ? -1.966 6.371 9.586 1.00 92.62 166 THR A N 1
ATOM 1313 C CA . THR A 1 166 ? -1.536 6.442 10.990 1.00 92.62 166 THR A CA 1
ATOM 1314 C C . THR A 1 166 ? -1.328 5.029 11.545 1.00 92.62 166 THR A C 1
ATOM 1316 O O . THR A 1 166 ? -2.287 4.250 11.517 1.00 92.62 166 THR A O 1
ATOM 1319 N N . PRO A 1 167 ? -0.150 4.669 12.092 1.00 91.94 167 PRO A N 1
ATOM 1320 C CA . PRO A 1 167 ? 0.126 3.305 12.538 1.00 91.94 167 PRO A CA 1
ATOM 1321 C C . PRO A 1 167 ? -0.942 2.769 13.494 1.00 91.94 167 PRO A C 1
ATOM 1323 O O . PRO A 1 167 ? -1.323 3.443 14.458 1.00 91.94 167 PRO A O 1
ATOM 1326 N N . LEU A 1 168 ? -1.404 1.532 13.275 1.00 93.50 168 LEU A N 1
ATOM 1327 C CA . LEU A 1 168 ? -2.439 0.919 14.118 1.00 93.50 168 LEU A CA 1
ATOM 1328 C C . LEU A 1 168 ? -2.130 0.973 15.635 1.00 93.50 168 LEU A C 1
ATOM 1330 O O . LEU A 1 168 ? -3.063 1.240 16.397 1.00 93.50 168 LEU A O 1
ATOM 1334 N N . PRO A 1 169 ? -0.877 0.820 16.124 1.00 92.25 169 PRO A N 1
ATOM 1335 C CA . PRO A 1 169 ? -0.579 0.970 17.551 1.00 92.25 169 PRO A CA 1
ATOM 1336 C C . PRO A 1 169 ? -0.985 2.332 18.132 1.00 92.25 169 PRO A C 1
ATOM 1338 O O . PRO A 1 169 ? -1.434 2.400 19.276 1.00 92.25 169 PRO A O 1
ATOM 1341 N N . HIS A 1 170 ? -0.867 3.411 17.352 1.00 92.25 170 HIS A N 1
ATOM 1342 C CA . HIS A 1 170 ? -1.275 4.748 17.779 1.00 92.25 170 HIS A CA 1
ATOM 1343 C C . HIS A 1 170 ? -2.797 4.826 17.959 1.00 92.25 170 HIS A C 1
ATOM 1345 O O . HIS A 1 170 ? -3.284 5.269 18.998 1.00 92.25 170 HIS A O 1
ATOM 1351 N N . VAL A 1 171 ? -3.553 4.292 16.997 1.00 95.12 171 VAL A N 1
ATOM 1352 C CA . VAL A 1 171 ? -5.019 4.203 17.074 1.00 95.12 171 VAL A CA 1
ATOM 1353 C C . VAL A 1 171 ? -5.458 3.376 18.280 1.00 95.12 171 VAL A C 1
ATOM 1355 O O . VAL A 1 171 ? -6.344 3.790 19.027 1.00 95.12 171 VAL A O 1
ATOM 1358 N N . LEU A 1 172 ? -4.822 2.228 18.513 1.00 94.94 172 LEU A N 1
ATOM 1359 C CA . LEU A 1 172 ? -5.128 1.372 19.658 1.00 94.94 172 LEU A CA 1
ATOM 1360 C C . LEU A 1 172 ? -4.854 2.077 20.989 1.00 94.94 172 LEU A C 1
ATOM 1362 O O . LEU A 1 172 ? -5.685 1.979 21.889 1.00 94.94 172 LEU A O 1
ATOM 1366 N N . ASN A 1 173 ? -3.771 2.853 21.096 1.00 93.62 173 ASN A N 1
ATOM 1367 C CA . ASN A 1 173 ? -3.488 3.656 22.289 1.00 93.62 173 ASN A CA 1
ATOM 1368 C C . ASN A 1 173 ? -4.589 4.685 22.580 1.00 93.62 173 ASN A C 1
ATOM 1370 O O . ASN A 1 173 ? -4.964 4.873 23.735 1.00 93.62 173 ASN A O 1
ATOM 1374 N N . VAL A 1 174 ? -5.142 5.326 21.549 1.00 94.44 174 VAL A N 1
ATOM 1375 C CA . VAL A 1 174 ? -6.241 6.292 21.706 1.00 94.44 174 VAL A CA 1
ATOM 1376 C C . VAL A 1 174 ? -7.560 5.596 22.068 1.00 94.44 174 VAL A C 1
ATOM 1378 O O . VAL A 1 174 ? -8.356 6.125 22.844 1.00 94.44 174 VAL A O 1
ATOM 1381 N N . VAL A 1 175 ? -7.824 4.413 21.505 1.00 95.25 175 VAL A N 1
ATOM 1382 C CA . VAL A 1 175 ? -9.113 3.714 21.654 1.00 95.25 175 VAL A CA 1
ATOM 1383 C C . VAL A 1 175 ? -9.195 2.869 22.927 1.00 95.25 175 VAL A C 1
ATOM 1385 O O . VAL A 1 175 ? -10.245 2.847 23.571 1.00 95.25 175 VAL A O 1
ATOM 1388 N N . LEU A 1 176 ? -8.126 2.149 23.262 1.00 94.12 176 LEU A N 1
ATOM 1389 C CA . LEU A 1 176 ? -8.064 1.191 24.373 1.00 94.12 176 LEU A CA 1
ATOM 1390 C C . LEU A 1 176 ? -7.284 1.734 25.577 1.00 94.12 176 LEU A C 1
ATOM 1392 O O . LEU A 1 176 ? -7.322 1.133 26.650 1.00 94.12 176 LEU A O 1
ATOM 1396 N N . GLY A 1 177 ? -6.603 2.867 25.406 1.00 93.25 177 GLY A N 1
ATOM 1397 C CA . GLY A 1 177 ? -5.596 3.352 26.337 1.00 93.25 177 GLY A CA 1
ATOM 1398 C C . GLY A 1 177 ? -4.211 2.768 26.036 1.00 93.25 177 GLY A C 1
ATOM 1399 O O . GLY A 1 177 ? -4.070 1.866 25.203 1.00 93.25 177 GLY A O 1
ATOM 1400 N N . PRO A 1 178 ? -3.167 3.283 26.704 1.00 88.69 178 PRO A N 1
ATOM 1401 C CA . PRO A 1 178 ? -1.816 2.768 26.545 1.00 88.69 178 PRO A CA 1
ATOM 1402 C C . PRO A 1 178 ? -1.759 1.282 26.918 1.00 88.69 178 PRO A C 1
ATOM 1404 O O . PRO A 1 178 ? -2.357 0.857 27.913 1.00 88.69 178 PRO A O 1
ATOM 1407 N N . SER A 1 179 ? -1.021 0.498 26.128 1.00 83.12 179 SER A N 1
ATOM 1408 C CA . SER A 1 179 ? -0.767 -0.913 26.439 1.00 83.12 179 SER A CA 1
ATOM 1409 C C . SER A 1 179 ? -0.155 -1.037 27.839 1.00 83.12 179 SER A C 1
ATOM 1411 O O . SER A 1 179 ? 0.799 -0.333 28.181 1.00 83.12 179 SER A O 1
ATOM 1413 N N . LYS A 1 180 ? -0.716 -1.914 28.679 1.00 77.19 180 LYS A N 1
ATOM 1414 C CA . LYS A 1 180 ? -0.164 -2.185 30.011 1.00 77.19 180 LYS A CA 1
ATOM 1415 C C . LYS A 1 180 ? 1.062 -3.091 29.856 1.00 77.19 180 LYS A C 1
ATOM 1417 O O . LYS A 1 180 ? 0.927 -4.305 29.736 1.00 77.19 180 LYS A O 1
ATOM 1422 N N . GLY A 1 181 ? 2.252 -2.494 29.887 1.00 69.44 181 GLY A N 1
ATOM 1423 C CA . GLY A 1 181 ? 3.538 -3.198 29.811 1.00 69.44 181 GLY A CA 1
ATOM 1424 C C . GLY A 1 181 ? 4.068 -3.387 28.385 1.00 69.44 181 GLY A C 1
ATOM 1425 O O . GLY A 1 181 ? 3.569 -2.792 27.436 1.00 69.44 181 GLY A O 1
ATOM 1426 N N . LEU A 1 182 ? 5.091 -4.237 28.236 1.00 65.00 182 LEU A N 1
ATOM 1427 C CA . LEU A 1 182 ? 5.731 -4.586 26.956 1.00 65.00 182 LEU A CA 1
ATOM 1428 C C . LEU A 1 182 ? 4.903 -5.598 26.140 1.00 65.00 182 LEU A C 1
ATOM 1430 O O . LEU A 1 182 ? 5.470 -6.473 25.493 1.00 65.00 182 LEU A O 1
ATOM 1434 N N . GLN A 1 183 ? 3.567 -5.538 26.195 1.00 76.38 183 GLN A N 1
ATOM 1435 C CA . GLN A 1 183 ? 2.742 -6.442 25.396 1.00 76.38 183 GLN A CA 1
ATOM 1436 C C . GLN A 1 183 ? 2.742 -5.974 23.937 1.00 76.38 183 GLN A C 1
ATOM 1438 O O . GLN A 1 183 ? 2.166 -4.914 23.651 1.00 76.38 183 GLN A O 1
ATOM 1443 N N . PRO A 1 184 ? 3.362 -6.731 23.010 1.00 76.25 184 PRO A N 1
ATOM 1444 C CA . PRO A 1 184 ? 3.263 -6.416 21.597 1.00 76.25 184 PRO A CA 1
ATOM 1445 C C . PRO A 1 184 ? 1.791 -6.463 21.172 1.00 76.25 184 PRO A C 1
ATOM 1447 O O . PRO A 1 184 ? 0.989 -7.214 21.734 1.00 76.25 184 PRO A O 1
ATOM 1450 N N . LEU A 1 185 ? 1.427 -5.633 20.193 1.00 86.75 185 LEU A N 1
ATOM 1451 C CA . LEU A 1 185 ? 0.092 -5.619 19.580 1.00 86.75 185 LEU A CA 1
ATOM 1452 C C . LEU A 1 185 ? -1.077 -5.402 20.567 1.00 86.75 185 LEU A C 1
ATOM 1454 O O . LEU A 1 185 ? -2.194 -5.814 20.274 1.00 86.75 185 LEU A O 1
ATOM 1458 N N . HIS A 1 186 ? -0.844 -4.801 21.742 1.00 89.81 186 HIS A N 1
ATOM 1459 C CA . HIS A 1 186 ? -1.859 -4.621 22.801 1.00 89.81 186 HIS A CA 1
ATOM 1460 C C . HIS A 1 186 ? -2.479 -5.940 23.306 1.00 89.81 186 HIS A C 1
ATOM 1462 O O . HIS A 1 186 ? -3.627 -5.955 23.749 1.00 89.81 186 HIS A O 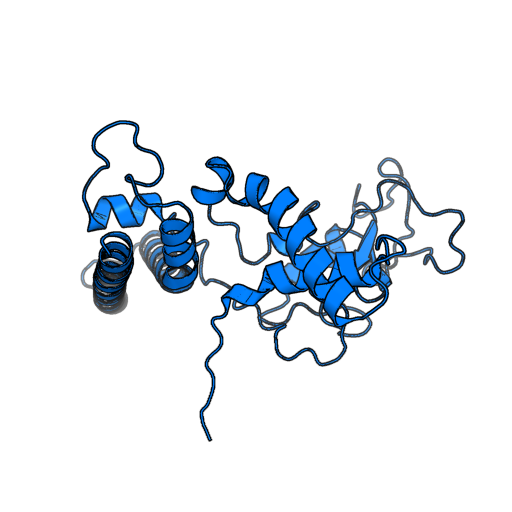1
ATOM 1468 N N . GLY A 1 187 ? -1.747 -7.058 23.213 1.00 88.69 187 GLY A N 1
ATOM 1469 C CA . GLY A 1 187 ? -2.262 -8.383 23.586 1.00 88.69 187 GLY A CA 1
ATOM 1470 C C . GLY A 1 187 ? -3.316 -8.941 22.615 1.00 88.69 187 GLY A C 1
ATOM 1471 O O . GLY A 1 187 ? -4.014 -9.907 22.931 1.00 88.69 187 GLY A O 1
ATOM 1472 N N . ILE A 1 188 ? -3.455 -8.331 21.436 1.00 89.88 188 ILE A N 1
ATOM 1473 C CA . ILE A 1 188 ? -4.354 -8.777 20.371 1.00 89.88 188 ILE A CA 1
ATOM 1474 C C . ILE A 1 188 ? -3.697 -9.950 19.637 1.00 89.88 188 ILE A C 1
ATOM 1476 O O . ILE A 1 188 ? -2.498 -9.927 19.355 1.00 89.88 188 ILE A O 1
ATOM 1480 N N . GLN A 1 189 ? -4.483 -10.980 19.311 1.00 86.44 189 GLN A N 1
ATOM 1481 C CA . GLN A 1 189 ? -3.993 -12.080 18.477 1.00 86.44 189 GLN A CA 1
ATOM 1482 C C . GLN A 1 189 ? -3.547 -11.549 17.113 1.00 86.44 189 GLN A C 1
ATOM 1484 O O . GLN A 1 189 ? -4.221 -10.712 16.519 1.00 86.44 189 GLN A O 1
ATOM 1489 N N . VAL A 1 190 ? -2.443 -12.074 16.585 1.00 83.81 190 VAL A N 1
ATOM 1490 C CA . VAL A 1 190 ? -1.826 -11.580 15.345 1.00 83.81 190 VAL A CA 1
ATOM 1491 C C . VAL A 1 190 ? -2.811 -11.534 14.169 1.00 83.81 190 VAL A C 1
ATOM 1493 O O . VAL A 1 190 ? -2.881 -10.533 13.460 1.00 83.81 190 VAL A O 1
ATOM 1496 N N . SER A 1 191 ? -3.631 -12.573 13.993 1.00 80.94 191 SER A N 1
ATOM 1497 C CA . SER A 1 191 ? -4.655 -12.626 12.940 1.00 80.94 191 SER A CA 1
ATOM 1498 C C . SER A 1 191 ? -5.725 -11.539 13.100 1.00 80.94 191 SER A C 1
ATOM 1500 O O . SER A 1 191 ? -6.113 -10.898 12.125 1.00 80.94 191 SER A O 1
ATOM 1502 N N . VAL A 1 192 ? -6.172 -11.287 14.332 1.00 86.94 192 VAL A N 1
ATOM 1503 C CA . VAL A 1 192 ? -7.142 -10.232 14.663 1.00 86.94 192 VAL A CA 1
ATOM 1504 C C . VAL A 1 192 ? -6.520 -8.851 14.458 1.00 86.94 192 VAL A C 1
ATOM 1506 O O . VAL A 1 192 ? -7.164 -7.964 13.903 1.00 86.94 192 VAL A O 1
ATOM 1509 N N . TYR A 1 193 ? -5.256 -8.677 14.843 1.00 89.44 193 TYR A N 1
ATOM 1510 C CA . TYR A 1 193 ? -4.505 -7.444 14.633 1.00 89.44 193 TYR A CA 1
ATOM 1511 C C . TYR A 1 193 ? -4.356 -7.132 13.140 1.00 89.44 193 TYR A C 1
ATOM 1513 O O . TYR A 1 193 ? -4.654 -6.021 12.705 1.00 89.44 193 TYR A O 1
ATOM 1521 N N . TRP A 1 194 ? -3.964 -8.128 12.343 1.00 85.94 194 TRP A N 1
ATOM 1522 C CA . TRP A 1 194 ? -3.860 -8.011 10.891 1.00 85.94 194 TRP A CA 1
ATOM 1523 C C . TRP A 1 194 ? -5.210 -7.674 10.250 1.00 85.94 194 TRP A C 1
ATOM 1525 O O . TRP A 1 194 ? -5.285 -6.773 9.415 1.00 85.94 194 TRP A O 1
ATOM 1535 N N . ASN A 1 195 ? -6.289 -8.337 10.685 1.00 86.06 195 ASN A N 1
ATOM 1536 C CA . ASN A 1 195 ? -7.661 -8.054 10.248 1.00 86.06 195 ASN A CA 1
ATOM 1537 C C . ASN A 1 195 ? -8.093 -6.617 10.558 1.00 86.06 195 ASN A C 1
ATOM 1539 O O . ASN A 1 195 ? -8.708 -5.932 9.740 1.00 86.06 195 ASN A O 1
ATOM 1543 N N . LEU A 1 196 ? -7.750 -6.140 11.750 1.00 92.00 196 LEU A N 1
ATOM 1544 C CA . LEU A 1 196 ? -8.036 -4.779 12.162 1.00 92.00 196 LEU A CA 1
ATOM 1545 C C . LEU A 1 196 ? -7.220 -3.767 11.347 1.00 92.00 196 LEU A C 1
ATOM 1547 O O . LEU A 1 196 ? -7.762 -2.736 10.945 1.00 92.00 196 LEU A O 1
ATOM 1551 N N . ARG A 1 197 ? -5.947 -4.068 11.070 1.00 90.69 197 ARG A N 1
ATOM 1552 C CA . ARG A 1 197 ? -5.021 -3.210 10.322 1.00 90.69 197 ARG A CA 1
ATOM 1553 C C . ARG A 1 197 ? -5.521 -2.889 8.922 1.00 90.69 197 ARG A C 1
ATOM 1555 O O . ARG A 1 197 ? -5.656 -1.700 8.629 1.00 90.69 197 ARG A O 1
ATOM 1562 N N . GLU A 1 198 ? -5.824 -3.883 8.083 1.00 86.69 198 GLU A N 1
ATOM 1563 C CA . GLU A 1 198 ? -6.263 -3.567 6.711 1.00 86.69 198 GLU A CA 1
ATOM 1564 C C . GLU A 1 198 ? -7.688 -3.023 6.695 1.00 86.69 198 GLU A C 1
ATOM 1566 O O . GLU A 1 198 ? -7.965 -2.056 5.989 1.00 86.69 198 GLU A O 1
ATOM 1571 N N . ARG A 1 199 ? -8.593 -3.565 7.524 1.00 89.75 199 ARG A N 1
ATOM 1572 C CA . ARG A 1 199 ? -9.976 -3.069 7.592 1.00 89.75 199 ARG A CA 1
ATOM 1573 C C . ARG A 1 199 ? -10.042 -1.584 7.941 1.00 89.75 199 ARG A C 1
ATOM 1575 O O . ARG A 1 199 ? -10.887 -0.868 7.412 1.00 89.75 199 ARG A O 1
ATOM 1582 N N . THR A 1 200 ? -9.171 -1.124 8.834 1.00 94.12 200 THR A N 1
ATOM 1583 C CA . THR A 1 200 ? -9.134 0.279 9.269 1.00 94.12 200 THR A CA 1
ATOM 1584 C C . THR A 1 200 ? -8.173 1.142 8.460 1.00 94.12 200 THR A C 1
ATOM 1586 O O . THR A 1 200 ? -8.094 2.337 8.720 1.00 94.12 200 THR A O 1
ATOM 1589 N N . ARG A 1 201 ? -7.445 0.583 7.487 1.00 92.25 201 ARG A N 1
ATOM 1590 C CA . ARG A 1 201 ? -6.371 1.283 6.771 1.00 92.25 201 ARG A CA 1
ATOM 1591 C C . ARG A 1 201 ? -6.824 2.605 6.153 1.00 92.25 201 ARG A C 1
ATOM 1593 O O . ARG A 1 201 ? -6.242 3.632 6.470 1.00 92.25 201 ARG A O 1
ATOM 1600 N N . HIS A 1 202 ? -7.894 2.585 5.359 1.00 91.38 202 HIS A N 1
ATOM 1601 C CA . HIS A 1 202 ? -8.428 3.783 4.699 1.00 91.38 202 HIS A CA 1
ATOM 1602 C C . HIS A 1 202 ? -8.823 4.882 5.701 1.00 91.38 202 HIS A C 1
ATOM 1604 O O . HIS A 1 202 ? -8.499 6.044 5.507 1.00 91.38 202 HIS A O 1
ATOM 1610 N N . LEU A 1 203 ? -9.435 4.514 6.831 1.00 94.94 203 LEU A N 1
ATOM 1611 C CA . LEU A 1 203 ? -9.774 5.461 7.901 1.00 94.94 203 LEU A CA 1
ATOM 1612 C C . LEU A 1 203 ? -8.524 6.085 8.530 1.00 94.94 203 LEU A C 1
ATOM 1614 O O . LEU A 1 203 ? -8.533 7.254 8.898 1.00 94.94 203 LEU A O 1
ATOM 1618 N N . ARG A 1 204 ? -7.456 5.295 8.681 1.00 95.19 204 ARG A N 1
ATOM 1619 C CA . ARG A 1 204 ? -6.169 5.753 9.222 1.00 95.19 204 ARG A CA 1
ATOM 1620 C C . ARG A 1 204 ? -5.406 6.626 8.224 1.00 95.19 204 ARG A C 1
ATOM 1622 O O . ARG A 1 204 ? -4.703 7.533 8.653 1.00 95.19 204 ARG A O 1
ATOM 1629 N N . ALA A 1 205 ? -5.553 6.374 6.926 1.00 93.19 205 ALA A N 1
ATOM 1630 C CA . ALA A 1 205 ? -5.043 7.235 5.861 1.00 93.19 205 ALA A CA 1
ATOM 1631 C C . ALA A 1 205 ? -5.779 8.578 5.821 1.00 93.19 205 ALA A C 1
ATOM 1633 O O . ALA A 1 205 ? -5.137 9.624 5.817 1.00 93.19 205 ALA A O 1
ATOM 1634 N N . ASP A 1 206 ? -7.113 8.562 5.876 1.00 94.31 206 ASP A N 1
ATOM 1635 C CA . ASP A 1 206 ? -7.918 9.785 5.933 1.00 94.31 206 ASP A CA 1
ATOM 1636 C C . ASP A 1 206 ? -7.592 10.615 7.177 1.00 94.31 206 ASP A C 1
ATOM 1638 O O . ASP A 1 206 ? -7.448 11.832 7.090 1.00 94.31 206 ASP A O 1
ATOM 1642 N N . LEU A 1 207 ? -7.418 9.957 8.327 1.00 95.38 207 LEU A N 1
ATOM 1643 C CA . LEU A 1 207 ? -6.998 10.608 9.564 1.00 95.38 207 LEU A CA 1
ATOM 1644 C C . LEU A 1 207 ? -5.662 11.346 9.389 1.00 95.38 207 LEU A C 1
ATOM 1646 O O . LEU A 1 207 ? -5.585 12.540 9.676 1.00 95.38 207 LEU A O 1
ATOM 1650 N N . ALA A 1 208 ? -4.642 10.651 8.878 1.00 94.19 208 ALA A N 1
ATOM 1651 C CA . ALA A 1 208 ? -3.327 11.231 8.618 1.00 94.19 208 ALA A CA 1
ATOM 1652 C C . ALA A 1 208 ? -3.389 12.379 7.594 1.00 94.19 208 ALA A C 1
ATOM 1654 O O . ALA A 1 208 ? -2.703 13.388 7.755 1.00 94.19 208 ALA A O 1
ATOM 1655 N N . GLY A 1 209 ? -4.238 12.257 6.569 1.00 94.00 209 GLY A N 1
ATOM 1656 C CA . GLY A 1 209 ? -4.461 13.306 5.573 1.00 94.00 209 GLY A CA 1
ATOM 1657 C C . GLY A 1 209 ? -5.042 14.577 6.192 1.00 94.00 209 GLY A C 1
ATOM 1658 O O . GLY A 1 209 ? -4.523 15.667 5.966 1.00 94.00 209 GLY A O 1
ATOM 1659 N N . ILE A 1 210 ? -6.063 14.441 7.044 1.00 93.88 210 ILE A N 1
ATOM 1660 C CA . ILE A 1 210 ? -6.656 15.574 7.771 1.00 93.88 210 ILE A CA 1
ATOM 1661 C C . ILE A 1 210 ? -5.620 16.234 8.684 1.00 93.88 210 ILE A C 1
ATOM 1663 O O . ILE A 1 210 ? -5.499 17.456 8.683 1.00 93.88 210 ILE A O 1
ATOM 1667 N N . GLU A 1 211 ? -4.859 15.450 9.451 1.00 92.00 211 GLU A N 1
ATOM 1668 C CA . GLU A 1 211 ? -3.814 15.973 10.343 1.00 92.00 211 GLU A CA 1
ATOM 1669 C C . GLU A 1 211 ? -2.730 16.737 9.573 1.00 92.00 211 GLU A C 1
ATOM 1671 O O . GLU A 1 211 ? -2.291 17.806 10.010 1.00 92.00 211 GLU A O 1
ATOM 1676 N N . SER A 1 212 ? -2.328 16.222 8.408 1.00 91.81 212 SER A N 1
ATOM 1677 C CA . SER A 1 212 ? -1.361 16.879 7.532 1.00 91.81 212 SER A CA 1
ATOM 1678 C C . SER A 1 212 ? -1.895 18.206 6.993 1.00 91.81 212 SER A C 1
ATOM 1680 O O . SER A 1 212 ? -1.205 19.222 7.099 1.00 91.81 212 SER A O 1
ATOM 1682 N N . GLU A 1 213 ? -3.132 18.234 6.489 1.00 91.25 213 GLU A N 1
ATOM 1683 C CA . GLU A 1 213 ? -3.745 19.464 5.975 1.00 9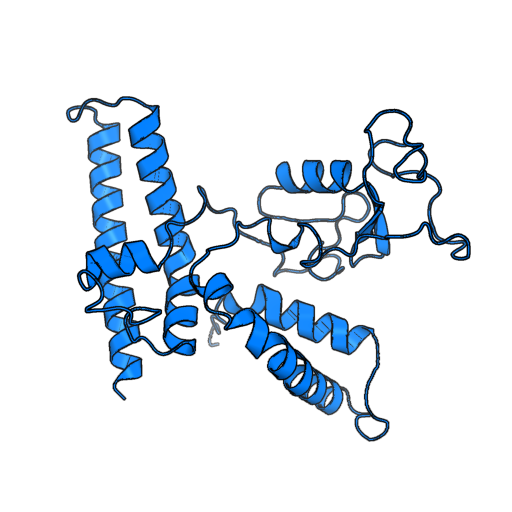1.25 213 GLU A CA 1
ATOM 1684 C C . GLU A 1 213 ? -3.928 20.516 7.074 1.00 91.25 213 GLU A C 1
ATOM 1686 O O . GLU A 1 213 ? -3.556 21.675 6.881 1.00 91.25 213 GLU A O 1
ATOM 1691 N N . LEU A 1 214 ? -4.402 20.115 8.258 1.00 89.25 214 LEU A N 1
ATOM 1692 C CA . LEU A 1 214 ? -4.533 21.011 9.410 1.00 89.25 214 LEU A CA 1
ATOM 1693 C C . LEU A 1 214 ? -3.182 21.603 9.833 1.00 89.25 214 LEU A C 1
ATOM 1695 O O . LEU A 1 214 ? -3.097 22.795 10.128 1.00 89.25 214 LEU A O 1
ATOM 1699 N N . SER A 1 215 ? -2.121 20.791 9.824 1.00 88.88 215 SER A N 1
ATOM 1700 C CA . SER A 1 215 ? -0.766 21.240 10.169 1.00 88.88 215 SER A CA 1
ATOM 1701 C C . SER A 1 215 ? -0.192 22.205 9.130 1.00 88.88 215 SER A C 1
ATOM 1703 O O . SER A 1 215 ? 0.498 23.161 9.480 1.00 88.88 215 SER A O 1
ATOM 1705 N N . ARG A 1 216 ? -0.461 21.958 7.844 1.00 88.75 216 ARG A N 1
ATOM 1706 C CA . ARG A 1 216 ? 0.122 22.714 6.729 1.00 88.75 216 ARG A CA 1
ATOM 1707 C C . ARG A 1 216 ? -0.564 24.056 6.502 1.00 88.75 216 ARG A C 1
ATOM 1709 O O . ARG A 1 216 ? 0.102 25.028 6.160 1.00 88.75 216 ARG A O 1
ATOM 1716 N N . ALA A 1 217 ? -1.879 24.111 6.680 1.00 85.00 217 ALA A N 1
ATOM 1717 C CA . ALA A 1 217 ? -2.662 25.294 6.353 1.00 85.00 217 ALA A CA 1
ATOM 1718 C C . ALA A 1 217 ? -2.663 26.368 7.463 1.00 85.00 217 ALA A C 1
ATOM 1720 O O . ALA A 1 217 ? -3.218 27.441 7.246 1.00 85.00 217 ALA A O 1
ATOM 1721 N N . ASN A 1 218 ? -2.014 26.119 8.615 1.00 84.88 218 ASN A N 1
ATOM 1722 C CA . ASN A 1 218 ? -1.958 27.034 9.770 1.00 84.88 218 ASN A CA 1
ATOM 1723 C C . ASN A 1 218 ? -3.333 27.657 10.083 1.00 84.88 218 ASN A C 1
ATOM 1725 O O . ASN A 1 218 ? -3.463 28.865 10.292 1.00 84.88 218 ASN A O 1
ATOM 1729 N N . VAL A 1 219 ? -4.368 26.822 9.995 1.00 85.88 219 VAL A N 1
ATOM 1730 C CA . VAL A 1 219 ? -5.758 27.271 9.965 1.00 85.88 219 VAL A CA 1
ATOM 1731 C C . VAL A 1 219 ? -6.187 27.694 11.360 1.00 85.88 219 VAL A C 1
ATOM 1733 O O . VAL A 1 219 ? -5.954 26.969 12.329 1.00 85.88 219 VAL A O 1
ATOM 1736 N N . ASP A 1 220 ? -6.834 28.851 11.458 1.00 89.81 220 ASP A N 1
ATOM 1737 C CA . ASP A 1 220 ? -7.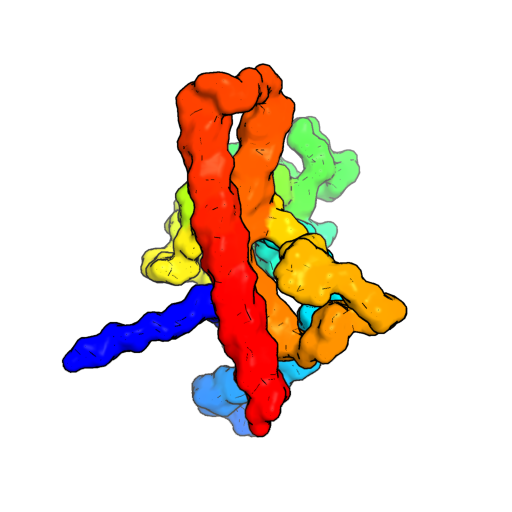462 29.292 12.700 1.00 89.81 220 ASP A CA 1
ATOM 1738 C C . ASP A 1 220 ? -8.630 28.356 13.068 1.00 89.81 220 ASP A C 1
ATOM 1740 O O . ASP A 1 220 ? -9.321 27.825 12.197 1.00 89.81 220 ASP A O 1
ATOM 1744 N N . PHE A 1 221 ? -8.890 28.167 14.362 1.00 90.62 221 PHE A N 1
ATOM 1745 C CA . PHE A 1 221 ? -9.983 27.323 14.856 1.00 90.62 221 PHE A CA 1
ATOM 1746 C C . PHE A 1 221 ? -11.367 27.859 14.455 1.00 90.62 221 PHE A C 1
ATOM 1748 O O . PHE A 1 221 ? -12.349 27.109 14.422 1.00 90.62 221 PHE A O 1
ATOM 1755 N N . GLU A 1 222 ? -11.453 29.149 14.121 1.00 92.81 222 GLU A N 1
ATOM 1756 C CA . GLU A 1 222 ? -12.670 29.762 13.597 1.00 92.81 222 GLU A CA 1
ATOM 1757 C C . GLU A 1 222 ? -12.905 29.516 12.101 1.00 92.81 222 GLU A C 1
ATOM 1759 O O . GLU A 1 222 ? -14.037 29.717 11.637 1.00 92.81 222 GLU A O 1
ATOM 1764 N N . ASP A 1 223 ? -11.902 29.025 11.367 1.00 92.62 223 ASP A N 1
ATOM 1765 C CA . ASP A 1 223 ? -11.989 28.776 9.931 1.00 92.62 223 ASP A CA 1
ATOM 1766 C C . ASP A 1 223 ? -13.054 27.701 9.607 1.00 92.62 223 ASP A C 1
ATOM 1768 O O . ASP A 1 223 ? -13.085 26.628 10.227 1.00 92.62 223 ASP A O 1
ATOM 1772 N N . PRO A 1 224 ? -13.954 27.947 8.635 1.00 91.44 224 PRO A N 1
ATOM 1773 C CA . PRO A 1 224 ? -14.947 26.964 8.207 1.00 91.44 224 PRO A CA 1
ATOM 1774 C C . PRO A 1 224 ? -14.353 25.612 7.779 1.00 91.44 224 PRO A C 1
ATOM 1776 O O . PRO A 1 224 ? -14.947 24.572 8.072 1.00 91.44 224 PRO A O 1
ATOM 1779 N N . VAL A 1 225 ? -13.184 25.611 7.129 1.00 88.75 225 VAL A N 1
ATOM 1780 C CA . VAL A 1 225 ? -12.460 24.402 6.709 1.00 88.75 225 VAL A CA 1
ATOM 1781 C C . VAL A 1 225 ? -12.006 23.617 7.933 1.00 88.75 225 VAL A C 1
ATOM 1783 O O . VAL A 1 225 ? -12.241 22.411 8.002 1.00 88.75 225 VAL A O 1
ATOM 1786 N N . TYR A 1 226 ? -11.443 24.293 8.940 1.00 92.69 226 TYR A N 1
ATOM 1787 C CA . TYR A 1 226 ? -11.063 23.660 10.206 1.00 92.69 226 TYR A CA 1
ATOM 1788 C C . TYR A 1 226 ? -12.272 22.987 10.866 1.00 92.69 226 TYR A C 1
ATOM 1790 O O . TYR A 1 226 ? -12.239 21.796 11.185 1.00 92.69 226 TYR A O 1
ATOM 1798 N N . LYS A 1 227 ? -13.385 23.719 11.006 1.00 93.38 227 LYS A N 1
ATOM 1799 C CA . LYS A 1 227 ? -14.625 23.205 11.612 1.00 93.38 227 LYS A CA 1
ATOM 1800 C C . LYS A 1 227 ? -15.162 21.980 10.871 1.00 93.38 227 LYS A C 1
ATOM 1802 O O . LYS A 1 227 ? -15.578 21.012 11.511 1.00 93.38 227 LYS A O 1
ATOM 1807 N N . GLN A 1 228 ? -15.129 21.993 9.539 1.00 92.88 228 GLN A N 1
ATOM 1808 C CA . GLN A 1 228 ? -15.554 20.860 8.719 1.00 92.88 228 GLN A CA 1
ATOM 1809 C C . GLN A 1 228 ? -14.630 19.645 8.891 1.00 92.88 228 GLN A C 1
ATOM 1811 O O . GLN A 1 228 ? -15.115 18.532 9.111 1.00 92.88 228 GLN A O 1
ATOM 1816 N N . LEU A 1 229 ? -13.311 19.850 8.846 1.00 91.62 229 LEU A N 1
ATOM 1817 C CA . LEU A 1 229 ? -12.324 18.784 9.024 1.00 91.62 229 LEU A CA 1
ATOM 1818 C C . LEU A 1 229 ? -12.417 18.146 10.414 1.00 91.62 229 LEU A C 1
ATOM 1820 O O . LEU A 1 229 ? -12.352 16.925 10.525 1.00 91.62 229 LEU A O 1
ATOM 1824 N N . VAL A 1 230 ? -12.662 18.931 11.467 1.00 92.50 230 VAL A N 1
ATOM 1825 C CA . VAL A 1 230 ? -12.862 18.416 12.833 1.00 92.50 230 VAL A CA 1
ATOM 1826 C C . VAL A 1 230 ? -14.106 17.529 12.942 1.00 92.50 230 VAL A C 1
ATOM 1828 O O . VAL A 1 230 ? -14.084 16.512 13.644 1.00 92.50 230 VAL A O 1
ATOM 1831 N N . VAL A 1 231 ? -15.195 17.872 12.247 1.00 94.19 231 VAL A N 1
ATOM 1832 C CA . VAL A 1 231 ? -16.399 17.024 12.201 1.00 94.19 231 VAL A CA 1
ATOM 1833 C C . VAL A 1 231 ? -16.063 15.678 11.559 1.00 94.19 231 VAL A C 1
ATOM 1835 O O . VAL A 1 231 ? -16.348 14.640 12.158 1.00 94.19 231 VAL A O 1
ATOM 1838 N N . TYR A 1 232 ? -15.390 15.694 10.405 1.00 94.19 232 TYR A N 1
ATOM 1839 C CA . TYR A 1 232 ? -14.993 14.475 9.699 1.00 94.19 232 TYR A CA 1
ATOM 1840 C C . TYR A 1 232 ? -14.002 13.628 10.519 1.00 94.19 232 TYR A C 1
ATOM 1842 O O . TYR A 1 232 ? -14.189 12.421 10.681 1.00 94.19 232 TYR A O 1
ATOM 1850 N N . PHE A 1 233 ? -13.020 14.270 11.154 1.00 93.31 233 PHE A N 1
ATOM 1851 C CA . PHE A 1 233 ? -12.066 13.652 12.078 1.00 93.31 233 PHE A CA 1
ATOM 1852 C C . PHE A 1 233 ? -12.778 12.897 13.213 1.00 93.31 233 PHE A C 1
ATOM 1854 O O . PHE A 1 233 ? -12.458 11.745 13.520 1.00 93.31 233 PHE A O 1
ATOM 1861 N N . ARG A 1 234 ? -13.797 13.510 13.827 1.00 95.56 234 ARG A N 1
ATOM 1862 C CA . ARG A 1 234 ? -14.593 12.877 14.890 1.00 95.56 234 ARG A CA 1
ATOM 1863 C C . ARG A 1 234 ? -15.365 11.654 14.386 1.00 95.56 234 ARG A C 1
ATOM 1865 O O . ARG A 1 234 ? -15.438 10.651 15.107 1.00 95.56 234 ARG A O 1
ATOM 1872 N N . ASP A 1 235 ? -15.915 11.716 13.179 1.00 96.88 235 ASP A N 1
ATOM 1873 C CA . ASP A 1 235 ? -16.672 10.616 12.573 1.00 96.88 235 ASP A CA 1
ATOM 1874 C C . ASP A 1 235 ? -15.765 9.423 12.227 1.00 96.88 235 ASP A C 1
ATOM 1876 O O . ASP A 1 235 ? -16.117 8.269 12.514 1.00 96.88 235 ASP A O 1
ATOM 1880 N N . ILE A 1 236 ? -14.554 9.693 11.725 1.00 96.25 236 ILE A N 1
ATOM 1881 C CA . ILE A 1 236 ? -13.507 8.683 11.520 1.00 96.25 236 ILE A CA 1
ATOM 1882 C C . ILE A 1 236 ? -13.176 7.986 12.841 1.00 96.25 236 ILE A C 1
ATOM 1884 O O . ILE A 1 236 ? -13.246 6.758 12.927 1.00 96.25 236 ILE A O 1
ATOM 1888 N N . TRP A 1 237 ? -12.898 8.738 13.911 1.00 97.25 237 TRP A N 1
ATOM 1889 C CA . TRP A 1 237 ? -12.601 8.148 15.221 1.00 97.25 237 TRP A CA 1
ATOM 1890 C C . TRP A 1 237 ? -13.760 7.341 15.802 1.00 97.25 237 TRP A C 1
ATOM 1892 O O . TRP A 1 237 ? -13.540 6.312 16.445 1.00 97.25 237 TRP A O 1
ATOM 1902 N N . SER A 1 238 ? -15.001 7.785 15.599 1.00 97.00 238 SER A N 1
ATOM 1903 C CA . SER A 1 238 ? -16.191 7.023 15.991 1.00 97.00 238 SER A CA 1
ATOM 1904 C C . SER A 1 238 ? -16.230 5.665 15.282 1.00 97.00 238 SER A C 1
ATOM 1906 O O . SER A 1 238 ? -16.417 4.621 15.921 1.00 97.00 238 SER A O 1
ATOM 1908 N N . THR A 1 239 ? -15.952 5.660 13.977 1.00 96.94 239 THR A N 1
ATOM 1909 C CA . THR A 1 239 ? -15.890 4.444 13.162 1.00 96.94 239 THR A CA 1
ATOM 1910 C C . THR A 1 239 ? -14.741 3.530 13.584 1.00 96.94 239 THR A C 1
ATOM 1912 O O . THR A 1 239 ? -14.977 2.342 13.809 1.00 96.94 239 THR A O 1
ATOM 1915 N N . LEU A 1 240 ? -13.535 4.071 13.783 1.00 96.75 240 LEU A N 1
ATOM 1916 C CA . LEU A 1 240 ? -12.376 3.323 14.279 1.00 96.75 240 LEU A CA 1
ATOM 1917 C C . LEU A 1 240 ? -12.682 2.654 15.623 1.00 96.75 240 LEU A C 1
ATOM 1919 O O . LEU A 1 240 ? -12.486 1.450 15.772 1.00 96.75 240 LEU A O 1
ATOM 1923 N N . ARG A 1 241 ? -13.250 3.389 16.590 1.00 97.50 241 ARG A N 1
ATOM 1924 C CA . ARG A 1 241 ? -13.649 2.824 17.893 1.00 97.50 241 ARG A CA 1
ATOM 1925 C C . ARG A 1 241 ? -14.635 1.670 17.742 1.00 97.50 241 ARG A C 1
ATOM 1927 O O . ARG A 1 241 ? -14.518 0.672 18.455 1.00 97.50 241 ARG A O 1
ATOM 1934 N N . ARG A 1 242 ? -15.624 1.809 16.855 1.00 97.44 242 ARG A N 1
ATOM 1935 C CA . ARG A 1 242 ? -16.615 0.762 16.583 1.00 97.44 242 ARG A CA 1
ATOM 1936 C C . ARG A 1 242 ? -15.953 -0.486 16.002 1.00 97.44 242 ARG A C 1
ATOM 1938 O O . ARG A 1 242 ? -16.242 -1.581 16.480 1.00 97.44 242 ARG A O 1
ATOM 1945 N N . ASP A 1 243 ? -15.072 -0.325 15.021 1.00 95.38 243 ASP A N 1
ATOM 1946 C CA . ASP A 1 243 ? -14.416 -1.442 14.340 1.00 95.38 243 ASP A CA 1
ATOM 1947 C C . ASP A 1 243 ? -13.410 -2.165 15.239 1.00 95.38 243 ASP A C 1
ATOM 1949 O O . ASP A 1 243 ? -13.482 -3.388 15.344 1.00 95.38 243 ASP A O 1
ATOM 1953 N N . VAL A 1 244 ? -12.590 -1.433 16.002 1.00 95.81 244 VAL A N 1
ATOM 1954 C CA . VAL A 1 244 ? -11.704 -2.012 17.030 1.00 95.81 244 VAL A CA 1
ATOM 1955 C C . VAL A 1 244 ? -12.513 -2.854 18.019 1.00 95.81 244 VAL A C 1
ATOM 1957 O O . VAL A 1 244 ? -12.231 -4.032 18.223 1.00 95.81 244 VAL A O 1
ATOM 1960 N N . LYS A 1 245 ? -13.580 -2.290 18.601 1.00 95.56 245 LYS A N 1
ATOM 1961 C CA . LYS A 1 245 ? -14.426 -3.018 19.562 1.00 95.56 245 LYS A CA 1
ATOM 1962 C C . LYS A 1 245 ? -15.116 -4.229 18.937 1.00 95.56 245 LYS A C 1
ATOM 1964 O O . LYS A 1 245 ? -15.351 -5.213 19.635 1.00 95.56 245 LYS A O 1
ATOM 1969 N N . LYS A 1 246 ? -15.489 -4.157 17.657 1.00 94.69 246 LYS A N 1
ATOM 1970 C CA . LYS A 1 246 ? -16.123 -5.268 16.944 1.00 94.69 246 LYS A CA 1
ATOM 1971 C C . LYS A 1 246 ? -15.145 -6.427 16.770 1.00 94.69 246 LYS A C 1
ATOM 1973 O O . LYS A 1 246 ? -15.514 -7.540 17.131 1.00 94.69 246 LYS A O 1
ATOM 1978 N N . GLU A 1 247 ? -13.930 -6.176 16.288 1.00 92.06 247 GLU A N 1
ATOM 1979 C CA . GLU A 1 247 ? -12.921 -7.226 16.082 1.00 92.06 247 GLU A CA 1
ATOM 1980 C C . GLU A 1 247 ? -12.487 -7.871 17.406 1.00 92.06 247 GLU A C 1
ATOM 1982 O O . GLU A 1 247 ? -12.467 -9.095 17.522 1.00 92.06 247 GLU A O 1
ATOM 1987 N N . LEU A 1 248 ? -12.274 -7.080 18.464 1.00 92.62 248 LEU A N 1
ATOM 1988 C CA . LEU A 1 248 ? -11.895 -7.624 19.776 1.00 92.62 248 LEU A CA 1
ATOM 1989 C C . LEU A 1 248 ? -12.964 -8.543 20.382 1.00 92.62 248 LEU A C 1
ATOM 1991 O O . LEU A 1 248 ? -12.631 -9.529 21.034 1.00 92.62 248 LEU A O 1
ATOM 1995 N N . LYS A 1 249 ? -14.253 -8.276 20.129 1.00 93.12 249 LYS A N 1
ATOM 1996 C CA . LYS A 1 249 ? -15.338 -9.182 20.543 1.00 93.12 249 LYS A CA 1
ATOM 1997 C C . LYS A 1 249 ? -15.287 -10.539 19.838 1.00 93.12 249 LYS A C 1
ATOM 1999 O O . LYS A 1 249 ? -15.829 -11.496 20.381 1.00 93.12 249 LYS A O 1
ATOM 2004 N N . HIS A 1 250 ? -14.699 -10.618 18.643 1.00 87.31 250 HIS A N 1
ATOM 2005 C CA . HIS A 1 250 ? -14.550 -11.882 17.918 1.00 87.31 250 HIS A CA 1
ATOM 2006 C C . HIS A 1 250 ? -13.396 -12.712 18.491 1.00 87.31 250 HIS A C 1
ATOM 2008 O O . HIS A 1 250 ? -13.517 -13.925 18.528 1.00 87.31 250 HIS A O 1
ATOM 2014 N N . GLN A 1 251 ? -12.343 -12.075 19.018 1.00 86.38 251 GLN A N 1
ATOM 2015 C CA . GLN A 1 251 ? -11.231 -12.764 19.690 1.00 86.38 251 GLN A CA 1
ATOM 2016 C C . GLN A 1 251 ? -11.650 -13.463 20.996 1.00 86.38 251 GLN A C 1
ATOM 2018 O O . GLN A 1 251 ? -11.025 -14.433 21.405 1.00 86.38 251 GLN A O 1
ATOM 2023 N N . SER A 1 252 ? -12.671 -12.950 21.692 1.00 83.44 252 SER A N 1
ATOM 2024 C CA . SER A 1 252 ? -13.133 -13.508 22.975 1.00 83.44 252 SER A CA 1
ATOM 2025 C C . SER A 1 252 ? -14.071 -14.717 22.844 1.00 83.44 252 SER A C 1
ATOM 2027 O O . SER A 1 252 ? -14.586 -15.174 23.864 1.00 83.44 252 SER A O 1
ATOM 2029 N N . ARG A 1 253 ? -14.360 -15.175 21.622 1.00 79.56 253 ARG A N 1
ATOM 2030 C CA . ARG A 1 253 ? -15.232 -16.322 21.332 1.00 79.56 253 ARG A CA 1
ATOM 2031 C C . ARG A 1 253 ? -14.401 -17.509 20.882 1.00 79.56 253 ARG A C 1
ATOM 2033 O O . ARG A 1 253 ? -14.771 -18.627 21.290 1.00 79.56 253 ARG A O 1
#

Sequence (253 aa):
MANSHLPEYRRRASQLLFRAVVDDEFPEDVQTPVAKLRYACKTVIAEKSDEQYELGNLLKDPDDLWLFRDGNGLEPLDDLPTDDPEFPTNCSVCIEPYAPVDQWPTHGPSTPVKTPCGHYFCSKCLKAWLEECIDEYTCPVCRACLVCGDNGCRFHVIRRDNAPPTPLPHVLNVVLGPSKGLQPLHGIQVSVYWNLRERTRHLRADLAGIESELSRANVDFEDPVYKQLVVYFRDIWSTLRRDVKKELKHQSR